Protein AF-A0A1W0ABY9-F1 (afdb_monomer_lite)

Structure (mmCIF, N/CA/C/O backbone):
data_AF-A0A1W0ABY9-F1
#
_entry.id   AF-A0A1W0ABY9-F1
#
loop_
_atom_site.group_PDB
_atom_site.id
_atom_site.type_symbol
_atom_site.label_atom_id
_atom_site.label_alt_id
_atom_site.label_comp_id
_atom_site.label_asym_id
_atom_site.label_entity_id
_atom_site.label_seq_id
_atom_site.pdbx_PDB_ins_code
_atom_site.Cartn_x
_atom_site.Cartn_y
_atom_site.Cartn_z
_atom_site.occupancy
_atom_site.B_iso_or_equiv
_atom_site.auth_seq_id
_atom_site.auth_comp_id
_atom_site.auth_asym_id
_atom_site.auth_atom_id
_atom_site.pdbx_PDB_model_num
ATOM 1 N N . MET A 1 1 ? -31.385 2.030 32.532 1.00 95.75 1 MET A N 1
ATOM 2 C CA . MET A 1 1 ? -30.116 1.601 33.155 1.00 95.75 1 MET A CA 1
ATOM 3 C C . MET A 1 1 ? -28.952 2.321 32.505 1.00 95.75 1 MET A C 1
ATOM 5 O O . MET A 1 1 ? -29.136 2.885 31.431 1.00 95.75 1 MET A O 1
ATOM 9 N N . MET A 1 2 ? -27.799 2.297 33.155 1.00 97.94 2 MET A N 1
ATOM 10 C CA . MET A 1 2 ? -26.509 2.746 32.638 1.00 97.94 2 MET A CA 1
ATOM 11 C C . MET A 1 2 ? -25.488 1.628 32.857 1.00 97.94 2 MET A C 1
ATOM 13 O O . MET A 1 2 ? -25.664 0.800 33.755 1.00 97.94 2 MET A O 1
ATOM 17 N N . VAL A 1 3 ? -24.449 1.600 32.028 1.00 98.31 3 VAL A N 1
ATOM 18 C CA . VAL A 1 3 ? -23.340 0.649 32.132 1.00 98.31 3 VAL A CA 1
ATOM 19 C C . VAL A 1 3 ? -22.046 1.452 32.145 1.00 98.31 3 VAL A C 1
ATOM 21 O O . VAL A 1 3 ? -21.865 2.313 31.287 1.00 98.31 3 VAL A O 1
ATOM 24 N N . LEU A 1 4 ? -21.180 1.188 33.121 1.00 98.25 4 LEU A N 1
ATOM 25 C CA . LEU A 1 4 ? -19.866 1.811 33.255 1.00 98.25 4 LEU A CA 1
ATOM 26 C C . LEU A 1 4 ? -18.787 0.730 33.218 1.00 98.25 4 LEU A C 1
ATOM 28 O O . LEU A 1 4 ? -18.819 -0.209 34.011 1.00 98.25 4 LEU A O 1
ATOM 32 N N . LEU A 1 5 ? -17.834 0.879 32.302 1.00 98.31 5 LEU A N 1
ATOM 33 C CA . LEU A 1 5 ? -16.620 0.074 32.257 1.00 98.31 5 LEU A CA 1
ATOM 34 C C . LEU A 1 5 ? -15.441 1.007 32.534 1.00 98.31 5 LEU A C 1
ATOM 36 O O . LEU A 1 5 ? -15.036 1.758 31.652 1.00 98.31 5 LEU A O 1
ATOM 40 N N . GLY A 1 6 ? -14.983 1.009 33.782 1.00 97.19 6 GLY A N 1
ATOM 41 C CA . GLY A 1 6 ? -13.831 1.787 34.230 1.00 97.19 6 GLY A CA 1
ATOM 42 C C . GLY A 1 6 ? -12.539 0.985 34.131 1.00 97.19 6 GLY A C 1
ATOM 43 O O . GLY A 1 6 ? -12.547 -0.185 33.736 1.00 97.19 6 GLY A O 1
ATOM 44 N N . GLU A 1 7 ? -11.436 1.581 34.560 1.00 97.06 7 GLU A N 1
ATOM 45 C CA . GLU A 1 7 ? -10.114 0.949 34.544 1.00 97.06 7 GLU A CA 1
ATOM 46 C C . GLU A 1 7 ? -9.285 1.285 35.791 1.00 97.06 7 GLU A C 1
ATOM 48 O O . GLU A 1 7 ? -9.681 2.076 36.646 1.00 97.06 7 GLU A O 1
ATOM 53 N N . VAL A 1 8 ? -8.142 0.619 35.936 1.00 95.50 8 VAL A N 1
ATOM 54 C CA . VAL A 1 8 ? -7.097 0.970 36.905 1.00 95.50 8 VAL A CA 1
ATOM 55 C C . VAL A 1 8 ? -6.476 2.323 36.537 1.00 95.50 8 VAL A C 1
ATOM 57 O O . VAL A 1 8 ? -6.356 2.621 35.358 1.00 95.50 8 VAL A O 1
ATOM 60 N N . GLY A 1 9 ? -6.050 3.114 37.522 1.00 93.62 9 GLY A N 1
ATOM 61 C CA . GLY A 1 9 ? -5.444 4.435 37.317 1.00 93.62 9 GLY A CA 1
ATOM 62 C C . GLY A 1 9 ? -6.449 5.587 37.352 1.00 93.62 9 GLY A C 1
ATOM 63 O O . GLY A 1 9 ? -7.581 5.452 36.896 1.00 93.62 9 GLY A O 1
ATOM 64 N N . GLY A 1 10 ? -6.073 6.722 37.947 1.00 94.31 10 GLY A N 1
ATOM 65 C CA . GLY A 1 10 ? -6.974 7.869 38.140 1.00 94.31 10 GLY A CA 1
ATOM 66 C C . GLY A 1 10 ? -8.113 7.624 39.146 1.00 94.31 10 GLY A C 1
ATOM 67 O O . GLY A 1 10 ? -8.187 6.575 39.790 1.00 94.31 10 GLY A O 1
ATOM 68 N N . THR A 1 11 ? -9.009 8.604 39.307 1.00 95.44 11 THR A N 1
ATOM 69 C CA . THR A 1 11 ? -10.038 8.611 40.372 1.00 95.44 11 THR A CA 1
ATOM 70 C C . THR A 1 11 ? -11.451 8.975 39.900 1.00 95.44 11 THR A C 1
ATOM 72 O O . THR A 1 11 ? -12.352 9.152 40.724 1.00 95.44 11 THR A O 1
ATOM 75 N N . ASP A 1 12 ? -11.684 9.026 38.590 1.00 96.44 12 ASP A N 1
ATOM 76 C CA . ASP A 1 12 ? -12.953 9.471 38.000 1.00 96.44 12 ASP A CA 1
ATOM 77 C C . ASP A 1 12 ? -14.162 8.646 38.479 1.00 96.44 12 ASP A C 1
ATOM 79 O O . ASP A 1 12 ? -15.249 9.180 38.716 1.00 96.44 12 ASP A O 1
ATOM 83 N N . GLU A 1 13 ? -13.993 7.342 38.715 1.00 97.56 13 GLU A N 1
ATOM 84 C CA . GLU A 1 13 ? -15.074 6.467 39.176 1.00 97.56 13 GLU A CA 1
ATOM 85 C C . GLU A 1 13 ? -15.562 6.800 40.596 1.00 97.56 13 GLU A C 1
ATOM 87 O O . GLU A 1 13 ? -16.711 6.505 40.946 1.00 97.56 13 GLU A O 1
ATOM 92 N N . PHE A 1 14 ? -14.753 7.482 41.412 1.00 97.31 14 PHE A N 1
ATOM 93 C CA . PHE A 1 14 ? -15.212 7.980 42.711 1.00 97.31 14 PHE A CA 1
ATOM 94 C C . PHE A 1 14 ? -16.172 9.162 42.577 1.00 97.31 14 PHE A C 1
ATOM 96 O O . PHE A 1 14 ? -17.068 9.310 43.412 1.00 97.31 14 PHE A O 1
ATOM 103 N N . GLU A 1 15 ? -16.057 9.973 41.524 1.00 97.25 15 GLU A N 1
ATOM 104 C CA . GLU A 1 15 ? -17.046 11.018 41.243 1.00 97.25 15 GLU A CA 1
ATOM 105 C C . GLU A 1 15 ? -18.394 10.399 40.857 1.00 97.25 15 GLU A C 1
ATOM 107 O O . GLU A 1 15 ? -19.446 10.885 41.277 1.00 97.25 15 GLU A O 1
ATOM 112 N N . VAL A 1 16 ? -18.384 9.248 40.176 1.00 97.31 16 VAL A N 1
ATOM 113 C CA . VAL A 1 16 ? -19.605 8.465 39.922 1.00 97.31 16 VAL A CA 1
ATOM 114 C C . VAL A 1 16 ? -20.194 7.943 41.231 1.00 97.31 16 VAL A C 1
ATOM 116 O O . VAL A 1 16 ? -21.394 8.091 41.462 1.00 97.31 16 VAL A O 1
ATOM 119 N N . CYS A 1 17 ? -19.364 7.412 42.134 1.00 97.50 17 CYS A N 1
ATOM 120 C CA . CYS A 1 17 ? -19.813 7.008 43.470 1.00 97.50 17 CYS A CA 1
ATOM 121 C C . CYS A 1 17 ? -20.494 8.168 44.214 1.00 97.50 17 CYS A C 1
ATOM 123 O O . CYS A 1 17 ? -21.551 7.988 44.823 1.00 97.50 17 CYS A O 1
ATOM 125 N N . ARG A 1 18 ? -19.909 9.371 44.146 1.00 97.38 18 ARG A N 1
ATOM 126 C CA . ARG A 1 18 ? -20.467 10.589 44.746 1.00 97.38 18 ARG A CA 1
ATOM 127 C C . ARG A 1 18 ? -21.793 10.983 44.097 1.00 97.38 18 ARG A C 1
ATOM 129 O O . ARG A 1 18 ? -22.740 11.304 44.809 1.00 97.38 18 ARG A O 1
ATOM 136 N N . ALA A 1 19 ? -21.893 10.906 42.773 1.00 97.31 19 ALA A N 1
ATOM 137 C CA . ALA A 1 19 ? -23.115 11.212 42.037 1.00 97.31 19 ALA A CA 1
ATOM 138 C C . ALA A 1 19 ? -24.266 10.241 42.356 1.00 97.31 19 ALA A C 1
ATOM 140 O O . ALA A 1 19 ? -25.416 10.678 42.429 1.00 97.31 19 ALA A O 1
ATOM 141 N N . ILE A 1 20 ? -23.981 8.954 42.593 1.00 97.38 20 ILE A N 1
ATOM 142 C CA . ILE A 1 20 ? -24.994 7.988 43.053 1.00 97.38 20 ILE A CA 1
ATOM 143 C C . ILE A 1 20 ? -25.459 8.351 44.466 1.00 97.38 20 ILE A C 1
ATOM 145 O O . ILE A 1 20 ? -26.656 8.510 44.700 1.00 97.38 20 ILE A O 1
ATOM 149 N N . LYS A 1 21 ? -24.521 8.556 45.401 1.00 96.31 21 LYS A N 1
ATOM 150 C CA . LYS A 1 21 ? -24.840 8.875 46.805 1.00 96.31 21 LYS A CA 1
ATOM 151 C C . LYS A 1 21 ? -25.612 10.187 46.961 1.00 96.31 21 LYS A C 1
ATOM 153 O O . LYS A 1 21 ? -26.516 10.265 47.785 1.00 96.31 21 LYS A O 1
ATOM 158 N N . ASN A 1 22 ? -25.292 11.192 46.148 1.00 96.50 22 ASN A N 1
ATOM 159 C CA . ASN A 1 22 ? -25.967 12.491 46.157 1.00 96.50 22 ASN A CA 1
ATOM 160 C C . ASN A 1 22 ? -27.301 12.489 45.383 1.00 96.50 22 ASN A C 1
ATOM 162 O O . ASN A 1 22 ? -27.914 13.543 45.230 1.00 96.50 22 ASN A O 1
ATOM 166 N N . GLY A 1 23 ? -27.747 11.340 44.861 1.00 95.06 23 GLY A N 1
ATOM 167 C CA . GLY A 1 23 ? -29.017 11.213 44.143 1.00 95.06 23 GLY A CA 1
ATOM 168 C C . GLY A 1 23 ? -29.038 11.865 42.758 1.00 95.06 23 GLY A C 1
ATOM 169 O O . GLY A 1 23 ? -30.105 11.999 42.165 1.00 95.06 23 GLY A O 1
ATOM 170 N N . VAL A 1 24 ? -27.879 12.258 42.219 1.00 97.31 24 VAL A N 1
ATOM 171 C CA . VAL A 1 24 ? -27.756 12.781 40.847 1.00 97.31 24 VAL A CA 1
ATOM 172 C C . VAL A 1 24 ? -27.942 11.641 39.843 1.00 97.31 24 VAL A C 1
ATOM 174 O O . VAL A 1 24 ? -28.648 11.782 38.845 1.00 97.31 24 VAL A O 1
ATOM 177 N N . ILE A 1 25 ? -27.347 10.480 40.131 1.00 97.19 25 ILE A N 1
ATOM 178 C CA . ILE A 1 25 ? -27.566 9.246 39.379 1.00 97.19 25 ILE A CA 1
ATOM 179 C C . ILE A 1 25 ? -28.654 8.425 40.072 1.00 97.19 25 ILE A C 1
ATOM 181 O O . ILE A 1 25 ? -28.432 7.836 41.124 1.00 97.19 25 ILE A O 1
ATOM 185 N N . THR A 1 26 ? -29.827 8.359 39.444 1.00 95.75 26 THR A N 1
ATOM 186 C CA . THR A 1 26 ? -30.998 7.619 39.957 1.00 95.75 26 THR A CA 1
ATOM 187 C C . THR A 1 26 ? -31.341 6.369 39.147 1.00 95.75 26 THR A C 1
ATOM 189 O O . THR A 1 26 ? -32.072 5.496 39.611 1.00 95.75 26 THR A O 1
ATOM 192 N N . LYS A 1 27 ? -30.828 6.255 37.917 1.00 96.62 27 LYS A N 1
ATOM 193 C CA . LYS A 1 27 ? -31.012 5.062 37.077 1.00 96.62 27 LYS A CA 1
ATOM 194 C C . LYS A 1 27 ? -30.091 3.937 37.573 1.00 96.62 27 LYS A C 1
ATOM 196 O O . LYS A 1 27 ? -28.948 4.235 37.907 1.00 96.62 27 LYS A O 1
ATOM 201 N N . PRO A 1 28 ? -30.512 2.654 37.519 1.00 97.06 28 PRO A N 1
ATOM 202 C CA . PRO A 1 28 ? -29.641 1.534 37.876 1.00 97.06 28 PRO A CA 1
ATOM 203 C C . PRO A 1 28 ? -28.342 1.561 37.069 1.00 97.06 28 PRO A C 1
ATOM 205 O O . PRO A 1 28 ? -28.402 1.628 35.834 1.00 97.06 28 PRO A O 1
ATOM 208 N N . LEU A 1 29 ? -27.208 1.508 37.767 1.00 98.25 29 LEU A N 1
ATOM 209 C CA . LEU A 1 29 ? -25.868 1.498 37.190 1.00 98.25 29 LEU A CA 1
ATOM 210 C C . LEU A 1 29 ? -25.234 0.123 37.398 1.00 98.25 29 LEU A C 1
ATOM 212 O O . LEU A 1 29 ? -25.071 -0.306 38.536 1.00 98.25 29 LEU A O 1
ATOM 216 N N . VAL A 1 30 ? -24.858 -0.541 36.307 1.00 98.56 30 VAL A N 1
ATOM 217 C CA . VAL A 1 30 ? -23.989 -1.727 36.341 1.00 98.56 30 VAL A CA 1
ATOM 218 C C . VAL A 1 30 ? -22.569 -1.258 36.062 1.00 98.56 30 VAL A C 1
ATOM 220 O O . VAL A 1 30 ? -22.354 -0.578 35.059 1.00 98.56 30 VAL A O 1
ATOM 223 N N . ALA A 1 31 ? -21.618 -1.565 36.940 1.00 98.44 31 ALA A N 1
ATOM 224 C CA . ALA A 1 31 ? -20.265 -1.026 36.847 1.00 98.44 31 ALA A CA 1
ATOM 225 C C . ALA A 1 31 ? -19.197 -2.098 37.069 1.00 98.44 31 ALA A C 1
ATOM 227 O O . ALA A 1 31 ? -19.384 -3.001 37.879 1.00 98.44 31 ALA A O 1
ATOM 228 N N . TRP A 1 32 ? -18.079 -1.985 36.359 1.00 98.50 32 TRP A N 1
ATOM 229 C CA . TRP A 1 32 ? -16.887 -2.798 36.585 1.00 98.50 32 TRP A CA 1
ATOM 230 C C . TRP A 1 32 ? -15.636 -2.017 36.182 1.00 98.50 32 TRP A C 1
ATOM 232 O O . TRP A 1 32 ? -15.599 -1.441 35.099 1.00 98.50 32 TRP A O 1
ATOM 242 N N . CYS A 1 33 ? -14.610 -2.018 37.026 1.00 97.81 33 CYS A N 1
ATOM 243 C CA . CYS A 1 33 ? -13.287 -1.481 36.731 1.00 97.81 33 CYS A CA 1
ATOM 244 C C . CYS A 1 33 ? -12.331 -2.631 36.383 1.00 97.81 33 CYS A C 1
ATOM 246 O O . CYS A 1 33 ? -12.137 -3.548 37.188 1.00 97.81 33 CYS A O 1
ATOM 248 N N . ILE A 1 34 ? -11.742 -2.593 35.184 1.00 96.94 34 ILE A N 1
ATOM 249 C CA . ILE A 1 34 ? -10.744 -3.573 34.721 1.00 96.94 34 ILE A CA 1
ATOM 250 C C . ILE A 1 34 ? -9.346 -3.250 35.265 1.00 96.94 34 ILE A C 1
ATOM 252 O O . ILE A 1 34 ? -9.093 -2.139 35.714 1.00 96.94 34 ILE A O 1
ATOM 256 N N . GLY A 1 35 ? -8.419 -4.211 35.216 1.00 94.62 35 GLY A N 1
ATOM 257 C CA . GLY A 1 35 ? -7.063 -4.045 35.765 1.00 94.62 35 GLY A CA 1
ATOM 258 C C . GLY A 1 35 ? -6.887 -4.598 37.183 1.00 94.62 35 GLY A C 1
ATOM 259 O O . GLY A 1 35 ? -5.939 -4.244 37.876 1.00 94.62 35 GLY A O 1
ATOM 260 N N . THR A 1 36 ? -7.766 -5.505 37.624 1.00 94.50 36 THR A N 1
ATOM 261 C CA . THR A 1 36 ? -7.656 -6.191 38.928 1.00 94.50 36 THR A CA 1
ATOM 262 C C . THR A 1 36 ? -6.392 -7.045 39.058 1.00 94.50 36 THR A C 1
ATOM 264 O O . THR A 1 36 ? -5.941 -7.307 40.169 1.00 94.50 36 THR A O 1
ATOM 267 N N . CYS A 1 37 ? -5.778 -7.447 37.940 1.00 93.25 37 CYS A N 1
ATOM 268 C CA . CYS A 1 37 ? -4.507 -8.169 37.928 1.00 93.25 37 CYS A CA 1
ATOM 269 C C . CYS A 1 37 ? -3.309 -7.313 38.355 1.00 93.25 37 CYS A C 1
ATOM 271 O O . CYS A 1 37 ? -2.290 -7.890 38.721 1.00 93.25 37 CYS A O 1
ATOM 273 N N . ALA A 1 38 ? -3.421 -5.975 38.356 1.00 89.62 38 ALA A N 1
ATOM 274 C CA . ALA A 1 38 ? -2.339 -5.073 38.758 1.00 89.62 38 ALA A CA 1
ATOM 275 C C . ALA A 1 38 ? -1.761 -5.445 40.135 1.00 89.62 38 ALA A C 1
ATOM 277 O O . ALA A 1 38 ? -0.552 -5.430 40.322 1.00 89.62 38 ALA A O 1
ATOM 278 N N . LYS A 1 39 ? -2.617 -5.901 41.059 1.00 85.69 39 LYS A N 1
ATOM 279 C CA . LYS A 1 39 ? -2.230 -6.339 42.410 1.00 85.69 39 LYS A CA 1
ATOM 280 C C . LYS A 1 39 ? -1.375 -7.609 42.464 1.00 85.69 39 LYS A C 1
ATOM 282 O O . LYS A 1 39 ? -0.796 -7.912 43.498 1.00 85.69 39 LYS A O 1
ATOM 287 N N . ILE A 1 40 ? -1.413 -8.423 41.408 1.00 89.81 40 ILE A N 1
ATOM 288 C CA . ILE A 1 40 ? -0.693 -9.702 41.346 1.00 89.81 40 ILE A CA 1
ATOM 289 C C . ILE A 1 40 ? 0.785 -9.433 41.044 1.00 89.81 40 ILE A C 1
ATOM 291 O O . ILE A 1 40 ? 1.649 -10.229 41.409 1.00 89.81 40 ILE A O 1
ATOM 295 N N . PHE A 1 41 ? 1.082 -8.309 40.388 1.00 86.19 41 PHE A N 1
ATOM 296 C CA . PHE A 1 41 ? 2.446 -7.921 40.082 1.00 86.19 41 PHE A CA 1
ATOM 297 C C . PHE A 1 41 ? 3.128 -7.320 41.317 1.00 86.19 41 PHE A C 1
ATOM 299 O O . PHE A 1 41 ? 2.523 -6.525 42.032 1.00 86.19 41 PHE A O 1
ATOM 306 N N . PRO A 1 42 ? 4.404 -7.661 41.569 1.00 83.56 42 PRO A N 1
ATOM 307 C CA . PRO A 1 42 ? 5.154 -7.112 42.696 1.00 83.56 42 PRO A CA 1
ATOM 308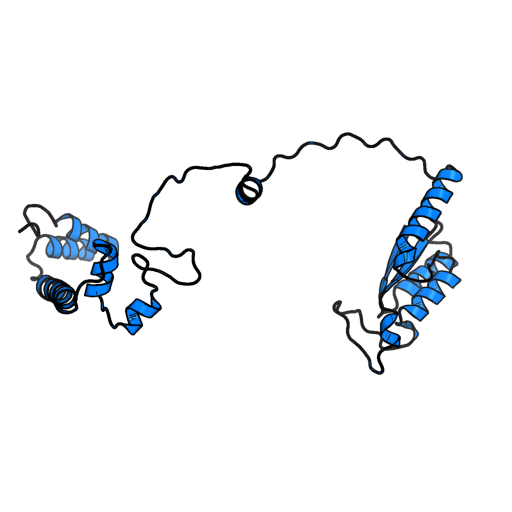 C C . PRO A 1 42 ? 5.670 -5.684 42.441 1.00 83.56 42 PRO A C 1
ATOM 310 O O . PRO A 1 42 ? 6.375 -5.132 43.281 1.00 83.56 42 PRO A O 1
ATOM 313 N N . PHE A 1 43 ? 5.368 -5.102 41.279 1.00 84.19 43 PHE A N 1
ATOM 314 C CA . PHE A 1 43 ? 5.793 -3.773 40.849 1.00 84.19 43 PHE A CA 1
ATOM 315 C C . PHE A 1 43 ? 4.668 -3.078 40.078 1.00 84.19 43 PHE A C 1
ATOM 317 O O . PHE A 1 43 ? 3.747 -3.727 39.580 1.00 84.19 43 PHE A O 1
ATOM 324 N N . GLU A 1 44 ? 4.770 -1.756 39.960 1.00 84.31 44 GLU A N 1
ATOM 325 C CA . GLU A 1 44 ? 3.844 -0.942 39.175 1.00 84.31 44 GLU A CA 1
ATOM 326 C C . GLU A 1 44 ? 3.962 -1.274 37.683 1.00 84.31 44 GLU A C 1
ATOM 328 O O . GLU A 1 44 ? 5.053 -1.292 37.108 1.00 84.31 44 GLU A O 1
ATOM 333 N N . VAL A 1 45 ? 2.820 -1.541 37.049 1.00 88.62 45 VAL A N 1
ATOM 334 C CA . VAL A 1 45 ? 2.730 -1.852 35.622 1.00 88.62 45 VAL A CA 1
ATOM 335 C C . VAL A 1 45 ? 1.906 -0.771 34.940 1.00 88.62 45 VAL A C 1
ATOM 337 O O . VAL A 1 45 ? 0.722 -0.611 35.230 1.00 88.62 45 VAL A O 1
ATOM 340 N N . GLN A 1 46 ? 2.525 -0.072 33.991 1.00 91.00 46 GLN A N 1
ATOM 341 C CA . GLN A 1 46 ? 1.807 0.763 33.034 1.00 91.00 46 GLN A CA 1
ATOM 342 C C . GLN A 1 46 ? 1.137 -0.141 31.993 1.00 91.00 46 GLN A C 1
ATOM 344 O O . GLN A 1 46 ? 1.818 -0.833 31.232 1.00 91.00 46 GLN A O 1
ATOM 349 N N . PHE A 1 47 ? -0.194 -0.124 31.938 1.00 91.94 47 PHE A N 1
ATOM 350 C CA . PHE A 1 47 ? -0.952 -0.805 30.889 1.00 91.94 47 PHE A CA 1
ATOM 351 C C . PHE A 1 47 ? -1.083 0.074 29.632 1.00 91.94 47 PHE A C 1
ATOM 353 O O . PHE A 1 47 ? -0.629 1.216 29.597 1.00 91.94 47 PHE A O 1
ATOM 360 N N . GLY A 1 48 ? -1.668 -0.483 28.563 1.00 93.88 48 GLY A N 1
ATOM 361 C CA . GLY A 1 48 ? -1.635 0.115 27.222 1.00 93.88 48 GLY A CA 1
ATOM 362 C C . GLY A 1 48 ? -2.265 1.508 27.101 1.00 93.88 48 GLY A C 1
ATOM 363 O O . GLY A 1 48 ? -1.771 2.323 26.325 1.00 93.88 48 GLY A O 1
ATOM 364 N N . HIS A 1 49 ? -3.327 1.808 27.856 1.00 94.56 49 HIS A N 1
ATOM 365 C CA . HIS A 1 49 ? -3.856 3.171 27.932 1.00 94.56 49 HIS A CA 1
ATOM 366 C C . HIS A 1 49 ? -2.941 4.041 28.796 1.00 94.56 49 HIS A C 1
ATOM 368 O O . HIS A 1 49 ? -2.521 3.613 29.866 1.00 94.56 49 HIS A O 1
ATOM 374 N N . ALA A 1 50 ? -2.671 5.278 28.369 1.00 90.06 50 ALA A N 1
ATOM 375 C CA . ALA A 1 50 ? -1.735 6.171 29.061 1.00 90.06 50 ALA A CA 1
ATOM 376 C C . ALA A 1 50 ? -2.085 6.393 30.547 1.00 90.06 50 ALA A C 1
ATOM 378 O O . ALA A 1 50 ? -1.186 6.462 31.376 1.00 90.06 50 ALA A O 1
ATOM 379 N N . GLY A 1 51 ? -3.378 6.456 30.886 1.00 88.31 51 GLY A N 1
ATOM 380 C CA . GLY A 1 51 ? -3.858 6.610 32.264 1.00 88.31 51 GLY A CA 1
ATOM 381 C C . GLY A 1 51 ? -3.952 5.312 33.069 1.00 88.31 51 GLY A C 1
ATOM 382 O O . GLY A 1 51 ? -4.209 5.377 34.266 1.00 88.31 51 GLY A O 1
ATOM 383 N N . ALA A 1 52 ? -3.723 4.146 32.455 1.00 93.12 52 ALA A N 1
ATOM 384 C CA . ALA A 1 52 ? -3.906 2.848 33.095 1.00 93.12 52 ALA A CA 1
ATOM 385 C C . ALA A 1 52 ? -2.681 2.423 33.919 1.00 93.12 52 ALA A C 1
ATOM 387 O O . ALA A 1 52 ? -2.031 1.414 33.643 1.00 93.12 52 ALA A O 1
ATOM 388 N N . CYS A 1 53 ? -2.366 3.220 34.935 1.00 88.88 53 CYS A N 1
ATOM 389 C CA . CYS A 1 53 ? -1.336 2.959 35.931 1.00 88.88 53 CYS A CA 1
ATOM 390 C C . CYS A 1 53 ? -1.855 3.404 37.296 1.00 88.88 53 CYS A C 1
ATOM 392 O O . CYS A 1 53 ? -2.321 4.532 37.435 1.00 88.88 53 CYS A O 1
ATOM 394 N N . ALA A 1 54 ? -1.802 2.517 38.290 1.00 87.19 54 ALA A N 1
ATOM 395 C CA . ALA A 1 54 ? -2.150 2.872 39.660 1.00 87.19 54 ALA A CA 1
ATOM 396 C C . ALA A 1 54 ? -0.889 3.258 40.428 1.00 87.19 54 ALA A C 1
ATOM 398 O O . ALA A 1 54 ? -0.033 2.412 40.672 1.00 87.19 54 ALA A O 1
ATOM 399 N N . THR A 1 55 ? -0.828 4.518 40.845 1.00 84.06 55 THR A N 1
ATOM 400 C CA . THR A 1 55 ? 0.234 5.065 41.704 1.00 84.06 55 THR A CA 1
ATOM 401 C C . THR A 1 55 ? -0.134 5.028 43.192 1.00 84.06 55 THR A C 1
ATOM 403 O O . THR A 1 55 ? 0.691 5.299 44.062 1.00 84.06 55 THR A O 1
ATOM 406 N N . GLY A 1 56 ? -1.381 4.663 43.510 1.00 85.38 56 GLY A N 1
ATOM 407 C CA . GLY A 1 56 ? -1.875 4.507 44.877 1.00 85.38 56 GLY A CA 1
ATOM 408 C C . GLY A 1 56 ? -3.083 3.575 44.977 1.00 85.38 56 GLY A C 1
ATOM 409 O O . GLY A 1 56 ? -3.713 3.236 43.975 1.00 85.38 56 GLY A O 1
ATOM 410 N N . GLU A 1 57 ? -3.441 3.172 46.202 1.00 87.19 57 GLU A N 1
ATOM 411 C CA . GLU A 1 57 ? -4.530 2.209 46.447 1.00 87.19 57 GLU A CA 1
ATOM 412 C C . GLU A 1 57 ? -5.878 2.663 45.876 1.00 87.19 57 GLU A C 1
ATOM 414 O O . GLU A 1 57 ? -6.605 1.848 45.307 1.00 87.19 57 GLU A O 1
ATOM 419 N N . SER A 1 58 ? -6.198 3.959 45.965 1.00 89.12 58 SER A N 1
ATOM 420 C CA . SER A 1 58 ? -7.436 4.521 45.411 1.00 89.12 58 SER A CA 1
ATOM 421 C C . SER A 1 58 ? -7.525 4.345 43.898 1.00 89.12 58 SER A C 1
ATOM 423 O O . SER A 1 58 ? -8.613 4.211 43.359 1.00 89.12 58 SER A O 1
ATOM 425 N N . GLU A 1 59 ? -6.395 4.291 43.204 1.00 92.00 59 GLU A N 1
ATOM 426 C CA . GLU A 1 59 ? -6.355 4.141 41.752 1.00 92.00 59 GLU A CA 1
ATOM 427 C C . GLU A 1 59 ? -6.477 2.674 41.320 1.00 92.00 59 GLU A C 1
ATOM 429 O O . GLU A 1 59 ? -6.662 2.384 40.139 1.00 92.00 59 GLU A O 1
ATOM 434 N N . THR A 1 60 ? -6.419 1.724 42.258 1.00 94.44 60 THR A N 1
ATOM 435 C CA . THR A 1 60 ? -6.570 0.304 41.937 1.00 94.44 60 THR A CA 1
ATOM 436 C C . THR A 1 60 ? -7.995 -0.021 41.492 1.00 94.44 60 THR A C 1
ATOM 438 O O . THR A 1 60 ? -8.985 0.459 42.049 1.00 94.44 60 THR A O 1
ATOM 441 N N . ALA A 1 61 ? -8.114 -0.918 40.513 1.00 95.62 61 ALA A N 1
ATOM 442 C CA . ALA A 1 61 ? -9.411 -1.392 40.040 1.00 95.62 61 ALA A CA 1
ATOM 443 C C . ALA A 1 61 ? -10.256 -2.024 41.163 1.00 95.62 61 ALA A C 1
ATOM 445 O O . ALA A 1 61 ? -11.478 -1.907 41.161 1.00 95.62 61 ALA A O 1
ATOM 446 N N . GLU A 1 62 ? -9.621 -2.676 42.142 1.00 94.31 62 GLU A N 1
ATOM 447 C CA . GLU A 1 62 ? -10.321 -3.292 43.276 1.00 94.31 62 GLU A CA 1
ATOM 448 C C . GLU A 1 62 ? -10.926 -2.256 44.215 1.00 94.31 62 GLU A C 1
ATOM 450 O O . GLU A 1 62 ? -12.098 -2.383 44.572 1.00 94.31 62 GLU A O 1
ATOM 455 N N . ALA A 1 63 ? -10.169 -1.209 44.561 1.00 95.56 63 ALA A N 1
ATOM 456 C CA . ALA A 1 63 ? -10.674 -0.120 45.390 1.00 95.56 63 ALA A CA 1
ATOM 457 C C . ALA A 1 63 ? -11.864 0.575 44.721 1.00 95.56 63 ALA A C 1
ATOM 459 O O . ALA A 1 63 ? -12.887 0.817 45.364 1.00 95.56 63 ALA A O 1
ATOM 460 N N . LYS A 1 64 ? -11.773 0.823 43.411 1.00 97.44 64 LYS A N 1
ATOM 461 C CA . LYS A 1 64 ? -12.866 1.411 42.631 1.00 97.44 64 LYS A CA 1
ATOM 462 C C . LYS A 1 64 ? -14.092 0.500 42.566 1.00 9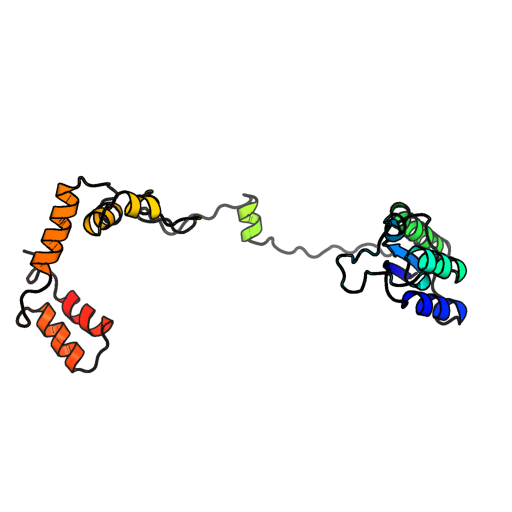7.44 64 LYS A C 1
ATOM 464 O O . LYS A 1 64 ? -15.200 0.962 42.828 1.00 97.44 64 LYS A O 1
ATOM 469 N N . ASN A 1 65 ? -13.914 -0.795 42.291 1.00 97.81 65 ASN A N 1
ATOM 470 C CA . ASN A 1 65 ? -15.010 -1.772 42.276 1.00 97.81 65 ASN A CA 1
ATOM 471 C C . ASN A 1 65 ? -15.719 -1.855 43.634 1.00 97.81 65 ASN A C 1
ATOM 473 O O . ASN A 1 65 ? -16.949 -1.822 43.695 1.00 97.81 65 ASN A O 1
ATOM 477 N N . ALA A 1 66 ? -14.955 -1.906 44.728 1.00 97.31 66 ALA A N 1
ATOM 478 C CA . ALA A 1 66 ? -15.503 -1.908 46.078 1.00 97.31 66 ALA A CA 1
ATOM 479 C C . ALA A 1 66 ? -16.266 -0.608 46.386 1.00 97.31 66 ALA A C 1
ATOM 481 O O . ALA A 1 66 ? -17.372 -0.650 46.931 1.00 97.31 66 ALA A O 1
ATOM 482 N N . ALA A 1 67 ? -15.717 0.547 45.996 1.00 97.62 67 ALA A N 1
ATOM 483 C CA . ALA A 1 67 ? -16.354 1.844 46.195 1.00 97.62 67 ALA A CA 1
ATOM 484 C C . ALA A 1 67 ? -17.664 1.982 45.406 1.00 97.62 67 ALA A C 1
ATOM 486 O O . ALA A 1 67 ? -18.667 2.436 45.961 1.00 97.62 67 ALA A O 1
ATOM 487 N N . LEU A 1 68 ? -17.680 1.539 44.147 1.00 97.81 68 LEU A N 1
ATOM 488 C CA . LEU A 1 68 ? -18.865 1.526 43.289 1.00 97.81 68 LEU A CA 1
ATOM 489 C C . LEU A 1 68 ? -19.956 0.615 43.860 1.00 97.81 68 LEU A C 1
ATOM 491 O O . LEU A 1 68 ? -21.111 1.035 43.958 1.00 97.81 68 LEU A O 1
ATOM 495 N N . ALA A 1 69 ? -19.591 -0.592 44.302 1.00 97.31 69 ALA A N 1
ATOM 496 C CA . ALA A 1 69 ? -20.522 -1.520 44.940 1.00 97.31 69 ALA A CA 1
ATOM 497 C C . ALA A 1 69 ? -21.140 -0.902 46.203 1.00 97.31 69 ALA A C 1
ATOM 499 O O . ALA A 1 69 ? -22.357 -0.913 46.385 1.00 97.31 69 ALA A O 1
ATOM 500 N N . HIS A 1 70 ? -20.310 -0.283 47.047 1.00 97.38 70 HIS A N 1
ATOM 501 C CA . HIS A 1 70 ? -20.763 0.380 48.267 1.00 97.38 70 HIS A CA 1
ATOM 502 C C . HIS A 1 70 ? -21.620 1.629 47.994 1.00 97.38 70 HIS A C 1
ATOM 504 O O . HIS A 1 70 ? -22.496 1.966 48.787 1.00 97.38 70 HIS A O 1
ATOM 510 N N . ALA A 1 71 ? -21.402 2.321 46.873 1.00 97.19 71 ALA A N 1
ATOM 511 C CA . ALA A 1 71 ? -22.234 3.445 46.451 1.00 97.19 71 ALA A CA 1
ATOM 512 C C . ALA A 1 71 ? -23.617 3.019 45.926 1.00 97.19 71 ALA A C 1
ATOM 514 O O . ALA A 1 71 ? -24.474 3.881 45.760 1.00 97.19 71 ALA A O 1
ATOM 515 N N . GLY A 1 72 ? -23.855 1.722 45.698 1.00 96.62 72 GLY A N 1
ATOM 516 C CA . GLY A 1 72 ? -25.124 1.188 45.195 1.00 96.62 72 GLY A CA 1
ATOM 517 C C . GLY A 1 72 ? -25.117 0.842 43.705 1.00 96.62 72 GLY A C 1
ATOM 518 O O . GLY A 1 72 ? -26.177 0.552 43.145 1.00 96.62 72 GLY A O 1
ATOM 519 N N . ALA A 1 73 ? -23.951 0.855 43.049 1.00 97.62 73 ALA A N 1
ATOM 520 C CA . ALA A 1 73 ? -23.813 0.270 41.722 1.00 97.62 73 ALA A CA 1
ATOM 521 C C . ALA A 1 73 ? -23.850 -1.265 41.801 1.00 97.62 73 ALA A C 1
ATOM 523 O O . ALA A 1 73 ? -23.461 -1.880 42.793 1.00 97.62 73 ALA A O 1
ATOM 524 N N . ILE A 1 74 ? -24.299 -1.896 40.723 1.00 98.25 74 ILE A N 1
ATOM 525 C CA . ILE A 1 74 ? -24.310 -3.349 40.571 1.00 98.25 74 ILE A CA 1
ATOM 526 C C . ILE A 1 74 ? -22.948 -3.748 40.005 1.00 98.25 74 ILE A C 1
ATOM 528 O O . ILE A 1 74 ? -22.696 -3.567 38.813 1.00 98.25 74 ILE A O 1
ATOM 532 N N . VAL A 1 75 ? -22.073 -4.258 40.869 1.00 98.25 75 VAL A N 1
ATOM 533 C CA . VAL A 1 75 ? -20.706 -4.660 40.511 1.00 98.25 75 VAL A CA 1
ATOM 534 C C . VAL A 1 75 ? -20.601 -6.187 40.571 1.00 98.25 75 VAL A C 1
ATOM 536 O O . VAL A 1 75 ? -20.876 -6.763 41.626 1.00 98.25 75 VAL A O 1
ATOM 539 N N . PRO A 1 76 ? -20.269 -6.873 39.461 1.00 97.75 76 PRO A N 1
ATOM 540 C CA . PRO A 1 76 ? -20.094 -8.325 39.454 1.00 97.75 76 PRO A CA 1
ATOM 541 C C . PRO A 1 76 ? -18.804 -8.739 40.181 1.00 97.75 76 PRO A C 1
ATOM 543 O O . PRO A 1 76 ? -17.957 -7.904 40.481 1.00 97.75 76 PRO A O 1
ATOM 546 N N . ALA A 1 77 ? -18.613 -10.040 40.430 1.00 96.25 77 ALA A N 1
ATOM 547 C CA . ALA A 1 77 ? -17.387 -10.530 41.075 1.00 96.25 77 ALA A CA 1
ATOM 548 C C . ALA A 1 77 ? -16.154 -10.482 40.150 1.00 96.25 77 ALA A C 1
ATOM 550 O O . ALA A 1 77 ? -15.021 -10.407 40.621 1.00 96.25 77 ALA A O 1
ATOM 551 N N . ASN A 1 78 ? -16.371 -10.571 38.837 1.00 96.50 78 ASN A N 1
ATOM 552 C CA . ASN A 1 78 ? -15.344 -10.504 37.802 1.00 96.50 78 ASN A CA 1
ATOM 553 C C . ASN A 1 78 ? -15.948 -10.043 36.464 1.00 96.50 78 ASN A C 1
ATOM 555 O O . ASN A 1 78 ? -17.169 -9.919 36.327 1.00 96.50 78 ASN A O 1
ATOM 559 N N . PHE A 1 79 ? -15.089 -9.806 35.468 1.00 97.75 79 PHE A N 1
ATOM 560 C CA . PHE A 1 79 ? -15.514 -9.315 34.155 1.00 97.75 79 PHE A CA 1
ATOM 561 C C . PHE A 1 79 ? -16.389 -10.315 33.381 1.00 97.75 79 PHE A C 1
ATOM 563 O O . PHE A 1 79 ? -17.328 -9.898 32.707 1.00 97.75 79 PHE A O 1
ATOM 570 N N . ASP A 1 80 ? -16.163 -11.624 33.524 1.00 97.50 80 ASP A N 1
ATOM 571 C CA . ASP A 1 80 ? -16.956 -12.653 32.829 1.00 97.50 80 ASP A CA 1
ATOM 572 C C . ASP A 1 80 ? -18.440 -12.600 33.229 1.00 97.50 80 ASP A C 1
ATOM 574 O O . ASP A 1 80 ? -19.337 -12.854 32.424 1.00 97.50 80 ASP A O 1
ATOM 578 N N . GLN A 1 81 ? -18.719 -12.199 34.473 1.00 97.81 81 GLN A N 1
ATOM 579 C CA . GLN A 1 81 ? -20.074 -12.020 34.996 1.00 97.81 81 GLN A CA 1
ATOM 580 C C . GLN A 1 81 ? -20.707 -10.668 34.627 1.00 97.81 81 GLN A C 1
ATOM 582 O O . GLN A 1 81 ? -21.893 -10.454 34.891 1.00 97.81 81 GLN A O 1
ATOM 587 N N . PHE A 1 82 ? -19.969 -9.751 33.995 1.00 98.00 82 PHE A N 1
ATOM 588 C CA . PHE A 1 82 ? -20.465 -8.411 33.669 1.00 98.00 82 PHE A CA 1
ATOM 589 C C . PHE A 1 82 ? -21.647 -8.453 32.696 1.00 98.00 82 PHE A C 1
ATOM 591 O O . PHE A 1 82 ? -22.670 -7.807 32.930 1.00 98.00 82 PHE A O 1
ATOM 598 N N . GLY A 1 83 ? -21.571 -9.297 31.660 1.00 98.06 83 GLY A N 1
ATOM 599 C CA . GLY A 1 83 ? -22.683 -9.509 30.728 1.00 98.06 83 GLY A CA 1
ATOM 600 C C . GLY A 1 83 ? -23.943 -10.052 31.413 1.00 98.06 83 GLY A C 1
ATOM 601 O O . GLY A 1 83 ? -25.055 -9.627 31.087 1.00 98.06 83 GLY A O 1
ATOM 602 N N . GLN A 1 84 ? -23.780 -10.935 32.406 1.00 98.19 84 GLN A N 1
ATOM 603 C CA . GLN A 1 84 ? -24.895 -11.471 33.189 1.00 98.19 84 GLN A CA 1
ATOM 604 C C . GLN A 1 84 ? -25.524 -10.389 34.079 1.00 98.19 84 GLN A C 1
ATOM 606 O O . GLN A 1 84 ? -26.742 -10.231 34.067 1.00 98.19 84 GLN A O 1
ATOM 611 N N . ALA A 1 85 ? -24.718 -9.571 34.763 1.00 98.06 85 ALA A N 1
ATOM 612 C CA . ALA A 1 85 ? -25.211 -8.462 35.583 1.00 98.06 85 ALA A CA 1
ATOM 613 C C . ALA A 1 85 ? -25.996 -7.418 34.761 1.00 98.06 85 ALA A C 1
ATOM 615 O O . ALA A 1 85 ? -27.039 -6.921 35.204 1.00 98.06 85 ALA A O 1
ATOM 616 N N . ILE A 1 86 ? -25.539 -7.115 33.538 1.00 98.50 86 ILE A N 1
ATOM 617 C CA . ILE A 1 86 ? -26.260 -6.255 32.586 1.00 98.50 86 ILE A CA 1
ATOM 618 C C . ILE A 1 86 ? -27.602 -6.891 32.207 1.00 98.50 86 ILE A C 1
ATOM 620 O O . ILE A 1 86 ? -28.640 -6.231 32.307 1.00 98.50 86 ILE A O 1
ATOM 624 N N . ARG A 1 87 ? -27.599 -8.171 31.813 1.00 98.19 87 ARG A N 1
ATOM 625 C CA . ARG A 1 87 ? -28.811 -8.916 31.444 1.00 98.19 87 ARG A CA 1
ATOM 626 C C . ARG A 1 87 ? -29.827 -8.959 32.584 1.00 98.19 87 ARG A C 1
ATOM 628 O O . ARG A 1 87 ? -31.000 -8.676 32.356 1.00 98.19 87 ARG A O 1
ATOM 635 N N . ASP A 1 88 ? -29.393 -9.256 33.802 1.00 98.19 88 ASP A N 1
ATOM 636 C CA . ASP A 1 88 ? -30.275 -9.340 34.968 1.00 98.19 88 ASP A CA 1
ATOM 637 C C . ASP A 1 88 ? -30.893 -7.983 35.304 1.00 98.19 88 ASP A C 1
ATOM 639 O O . ASP A 1 88 ? -32.082 -7.888 35.608 1.00 98.19 88 ASP A O 1
ATOM 643 N N . THR A 1 89 ? -30.108 -6.910 35.198 1.00 97.81 89 THR A N 1
ATOM 644 C CA . THR A 1 89 ? -30.595 -5.540 35.410 1.00 97.81 89 THR A CA 1
ATOM 645 C C . THR A 1 89 ? -31.609 -5.134 34.342 1.00 97.81 89 THR A C 1
ATOM 647 O O . THR A 1 89 ? -32.647 -4.556 34.667 1.00 97.81 89 THR A O 1
ATOM 650 N N . TYR A 1 90 ? -31.342 -5.466 33.077 1.00 98.06 90 TYR A N 1
ATOM 651 C CA . TYR A 1 90 ? -32.279 -5.255 31.976 1.00 98.06 90 TYR A CA 1
ATOM 652 C C . TYR A 1 90 ? -33.592 -6.017 32.202 1.00 98.06 90 TYR A C 1
ATOM 654 O O . TYR A 1 90 ? -34.663 -5.413 32.165 1.00 98.06 90 TYR A O 1
ATOM 662 N N . ASN A 1 91 ? -33.515 -7.311 32.521 1.00 98.06 91 ASN A N 1
ATOM 663 C CA . ASN A 1 91 ? -34.684 -8.155 32.771 1.00 98.06 91 ASN A CA 1
ATOM 664 C C . ASN A 1 91 ? -35.528 -7.636 33.941 1.00 98.06 91 ASN A C 1
ATOM 666 O O . ASN A 1 91 ? -36.752 -7.620 33.844 1.00 98.06 91 ASN A O 1
ATOM 670 N N . LYS A 1 92 ? -34.897 -7.148 35.019 1.00 97.19 92 LYS A N 1
ATOM 671 C CA . LYS A 1 92 ? -35.600 -6.501 36.141 1.00 97.19 92 LYS A CA 1
ATOM 672 C C . LYS A 1 92 ? -36.369 -5.253 35.702 1.00 97.19 92 LYS A C 1
ATOM 674 O O . LYS A 1 92 ? -37.492 -5.052 36.152 1.00 97.19 92 LYS A O 1
ATOM 679 N N . LEU A 1 93 ? -35.791 -4.431 34.824 1.00 97.25 93 LEU A N 1
ATOM 680 C CA . LEU A 1 93 ? -36.449 -3.229 34.298 1.00 97.25 93 LEU A CA 1
ATOM 681 C C . LEU A 1 93 ? -37.591 -3.546 33.328 1.00 97.25 93 LEU A C 1
ATOM 683 O O . LEU A 1 93 ? -38.576 -2.813 33.289 1.00 97.25 93 LEU A O 1
ATOM 687 N N . VAL A 1 94 ? -37.472 -4.626 32.556 1.00 97.31 94 VAL A N 1
ATOM 688 C CA . VAL A 1 94 ? -38.568 -5.115 31.710 1.00 97.31 94 VAL A CA 1
ATOM 689 C C . VAL A 1 94 ? -39.698 -5.669 32.574 1.00 97.31 94 VAL A C 1
ATOM 691 O O . VAL A 1 94 ? -40.851 -5.290 32.391 1.00 97.31 94 VAL A O 1
ATOM 694 N N . ALA A 1 95 ? -39.368 -6.502 33.565 1.00 96.88 95 ALA A N 1
ATOM 695 C CA . ALA A 1 95 ? -40.342 -7.081 34.486 1.00 96.88 95 ALA A CA 1
ATOM 696 C C . ALA A 1 95 ? -41.082 -6.017 35.315 1.00 96.88 95 ALA A C 1
ATOM 698 O O . ALA A 1 95 ? -42.260 -6.191 35.613 1.00 96.88 95 ALA A O 1
ATOM 699 N N . SER A 1 96 ? -40.425 -4.903 35.660 1.00 96.56 96 SER A N 1
ATOM 700 C CA . SER A 1 96 ? -41.063 -3.780 36.359 1.00 96.56 96 SER A CA 1
ATOM 701 C C . SER A 1 96 ? -41.880 -2.854 35.450 1.00 96.56 96 SER A C 1
ATOM 703 O O . SER A 1 96 ? -42.490 -1.908 35.944 1.00 96.56 96 SER A O 1
ATOM 705 N N . GLY A 1 97 ? -41.873 -3.074 34.131 1.00 94.88 97 GLY A N 1
ATOM 706 C CA . GLY A 1 97 ? -42.524 -2.204 33.147 1.00 94.88 97 GLY A CA 1
ATOM 707 C C . GLY A 1 97 ? -41.794 -0.881 32.885 1.00 94.88 97 GLY A C 1
ATOM 708 O O . GLY A 1 97 ? -42.244 -0.088 32.061 1.00 94.88 97 GLY A O 1
ATOM 709 N N . ALA A 1 98 ? -40.650 -0.637 33.536 1.00 94.81 98 ALA A N 1
ATOM 710 C CA . ALA A 1 98 ? -39.830 0.553 33.312 1.00 94.81 98 ALA A CA 1
ATOM 711 C C . ALA A 1 98 ? -39.169 0.572 31.919 1.00 94.81 98 ALA A C 1
ATOM 713 O O . ALA A 1 98 ? -38.787 1.636 31.430 1.00 94.81 98 ALA A O 1
ATOM 714 N N . LEU A 1 99 ? -39.018 -0.593 31.279 1.00 95.19 99 LEU A N 1
ATOM 715 C CA . LEU A 1 99 ? -38.526 -0.735 29.911 1.00 95.19 99 LEU A CA 1
ATOM 716 C C . LEU A 1 99 ? -39.467 -1.641 29.109 1.00 95.19 99 LEU A C 1
ATOM 718 O O . LEU A 1 99 ? -39.686 -2.788 29.478 1.00 95.19 99 LEU A O 1
ATOM 722 N N . VAL A 1 100 ? -39.976 -1.146 27.978 1.00 96.31 100 VAL A N 1
ATOM 723 C CA . VAL A 1 100 ? -40.816 -1.924 27.053 1.00 96.31 100 VAL A CA 1
ATOM 724 C C . VAL A 1 100 ? -40.019 -2.203 25.773 1.00 96.31 100 VAL A C 1
ATOM 726 O O . VAL A 1 100 ? -39.737 -1.255 25.029 1.00 96.31 100 VAL A O 1
ATOM 729 N N . PRO A 1 101 ? -39.612 -3.462 25.512 1.00 96.00 101 PRO A N 1
ATOM 730 C CA . PRO A 1 101 ? -38.894 -3.823 24.294 1.00 96.00 101 PRO A CA 1
ATOM 731 C C . PRO A 1 101 ? -39.718 -3.493 23.047 1.00 96.00 101 PRO A C 1
ATOM 733 O O . PRO A 1 101 ? -40.922 -3.742 23.000 1.00 96.00 101 PRO A O 1
ATOM 736 N N . ARG A 1 102 ? -39.065 -2.924 22.032 1.00 95.19 102 ARG A N 1
ATOM 737 C CA . ARG A 1 102 ? -39.693 -2.614 20.743 1.00 95.19 102 ARG A CA 1
ATOM 738 C C . ARG A 1 102 ? -39.368 -3.708 19.724 1.00 95.19 102 ARG A C 1
ATOM 740 O O . ARG A 1 102 ? -38.280 -4.275 19.809 1.00 95.19 102 ARG A O 1
ATOM 747 N N . PRO A 1 103 ? -40.267 -3.986 18.764 1.00 94.94 103 PRO A N 1
ATOM 748 C CA . PRO A 1 103 ? -39.958 -4.888 17.662 1.00 94.94 103 PRO A CA 1
ATOM 749 C C . PRO A 1 103 ? -38.807 -4.324 16.824 1.00 94.94 103 PRO A C 1
ATOM 751 O O . PRO A 1 103 ? -38.718 -3.113 16.605 1.00 94.94 103 PRO A O 1
ATOM 754 N N . GLU A 1 104 ? -37.928 -5.209 16.371 1.00 94.56 104 GLU A N 1
ATOM 755 C CA . GLU A 1 104 ? -36.758 -4.841 15.581 1.00 94.56 104 GLU A CA 1
ATOM 756 C C . GLU A 1 104 ? -37.185 -4.502 14.138 1.00 94.56 104 GLU A C 1
ATOM 758 O O . GLU A 1 104 ? -37.867 -5.310 13.499 1.00 94.56 104 GLU A O 1
ATOM 763 N N . PRO A 1 105 ? -36.865 -3.301 13.616 1.00 94.75 105 PRO A N 1
ATOM 764 C CA . PRO A 1 105 ? -37.209 -2.935 12.247 1.00 94.75 105 PRO A CA 1
ATOM 765 C C . PRO A 1 105 ? -36.302 -3.656 11.234 1.00 94.75 105 PRO A C 1
ATOM 767 O O . PRO A 1 105 ? -35.170 -4.014 11.565 1.00 94.75 105 PRO A O 1
ATOM 770 N N . PRO A 1 106 ? -36.745 -3.831 9.975 1.00 94.88 106 PRO A N 1
ATOM 771 C CA . PRO A 1 106 ? -35.885 -4.377 8.933 1.00 94.88 106 PRO A CA 1
ATOM 772 C C . PRO A 1 106 ? -34.698 -3.441 8.663 1.00 94.88 106 PRO A C 1
ATOM 774 O O . PRO A 1 106 ? -34.860 -2.227 8.530 1.00 94.88 106 PRO A O 1
ATOM 777 N N . ILE A 1 107 ? -33.501 -4.017 8.559 1.00 95.44 107 ILE A N 1
ATOM 778 C CA . ILE A 1 107 ? -32.261 -3.276 8.310 1.00 95.44 107 ILE A CA 1
ATOM 779 C C . ILE A 1 107 ? -32.144 -2.976 6.801 1.00 95.44 107 ILE A C 1
ATOM 781 O O . ILE A 1 107 ? -32.313 -3.895 5.995 1.00 95.44 107 ILE A O 1
ATOM 785 N N . PRO A 1 108 ? -31.838 -1.729 6.383 1.00 95.25 108 PRO A N 1
ATOM 786 C CA . PRO A 1 108 ? -31.590 -1.411 4.978 1.00 95.25 108 PRO A CA 1
ATOM 787 C C . PRO A 1 108 ? -30.406 -2.204 4.410 1.00 95.25 108 PRO A C 1
ATOM 789 O O . PRO A 1 108 ? -29.339 -2.268 5.019 1.00 95.25 108 PRO A O 1
ATOM 792 N N . ALA A 1 109 ? -30.573 -2.780 3.219 1.00 93.88 109 ALA A N 1
ATOM 793 C CA . ALA A 1 109 ? -29.501 -3.507 2.549 1.00 93.88 109 ALA A CA 1
ATOM 794 C C . ALA A 1 109 ? -28.478 -2.534 1.938 1.00 93.88 109 ALA A C 1
ATOM 796 O O . ALA A 1 109 ? -28.836 -1.671 1.136 1.00 93.88 109 ALA A O 1
ATOM 797 N N . VAL A 1 110 ? -27.199 -2.706 2.282 1.00 95.25 110 VAL A N 1
ATOM 798 C CA . VAL A 1 110 ? -26.075 -1.961 1.696 1.00 95.25 110 VAL A CA 1
ATOM 799 C C . VAL A 1 110 ? -25.314 -2.886 0.741 1.00 95.25 110 VAL A C 1
ATOM 801 O O . VAL A 1 110 ? -25.017 -4.023 1.121 1.00 95.25 110 VAL A O 1
ATOM 804 N N . PRO A 1 111 ? -25.000 -2.451 -0.494 1.00 95.44 111 PRO A N 1
ATOM 805 C CA . PRO A 1 111 ? -24.199 -3.249 -1.413 1.00 95.44 111 PRO A CA 1
ATOM 806 C C . PRO A 1 111 ? -22.826 -3.582 -0.829 1.00 95.44 111 PRO A C 1
ATOM 808 O O . PRO A 1 111 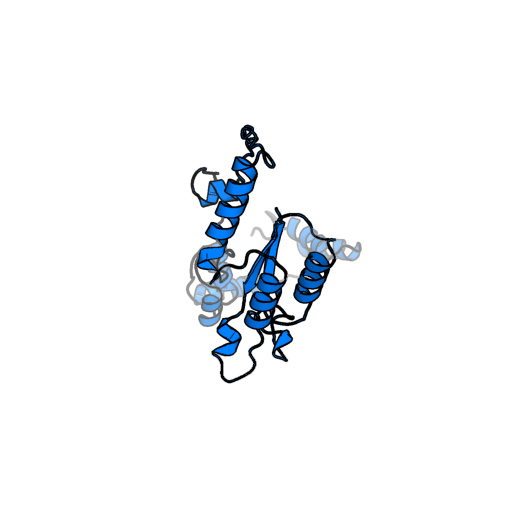? -22.201 -2.761 -0.162 1.00 95.44 111 PRO A O 1
ATOM 811 N N . MET A 1 112 ? -22.335 -4.782 -1.124 1.00 95.25 112 MET A N 1
ATOM 812 C CA . MET A 1 112 ? -20.991 -5.188 -0.730 1.00 95.25 112 MET A CA 1
ATOM 813 C C . MET A 1 112 ? -19.933 -4.433 -1.540 1.00 95.25 112 MET A C 1
ATOM 815 O O . MET A 1 112 ? -20.052 -4.298 -2.760 1.00 95.25 112 MET A O 1
ATOM 819 N N . ASP A 1 113 ? -18.853 -4.021 -0.879 1.00 97.56 113 ASP A N 1
ATOM 820 C CA . ASP A 1 113 ? -17.704 -3.427 -1.549 1.00 97.56 113 ASP A CA 1
ATOM 821 C C . ASP A 1 113 ? -17.083 -4.378 -2.573 1.00 97.56 113 ASP A C 1
ATOM 823 O O . ASP A 1 113 ? -16.797 -5.546 -2.295 1.00 97.56 113 ASP A O 1
ATOM 827 N N . TYR A 1 114 ? -16.777 -3.843 -3.755 1.00 96.44 114 TYR A N 1
ATOM 828 C CA . TYR A 1 114 ? -16.135 -4.595 -4.833 1.00 96.44 114 TYR A CA 1
ATOM 829 C C . TYR A 1 114 ? -14.841 -5.287 -4.376 1.00 96.44 114 TYR A C 1
ATOM 831 O O . TYR A 1 114 ? -14.600 -6.445 -4.720 1.00 96.44 114 TYR A O 1
ATOM 839 N N . ALA A 1 115 ? -14.005 -4.594 -3.594 1.00 96.25 115 ALA A N 1
ATOM 840 C CA . ALA A 1 115 ? -12.746 -5.144 -3.097 1.00 96.25 115 ALA A CA 1
ATOM 841 C C . ALA A 1 115 ? -12.977 -6.367 -2.198 1.00 96.25 115 ALA A C 1
ATOM 843 O O . ALA A 1 115 ? -12.259 -7.361 -2.316 1.00 96.25 115 ALA A O 1
ATOM 844 N N . TRP A 1 116 ? -14.013 -6.320 -1.357 1.00 97.00 116 TRP A N 1
ATOM 845 C CA . TRP A 1 116 ? -14.387 -7.419 -0.475 1.00 97.00 116 TRP A CA 1
ATOM 846 C C . TRP A 1 116 ? -14.944 -8.602 -1.265 1.00 97.00 116 TRP A C 1
ATOM 848 O O . TRP A 1 116 ? -14.444 -9.718 -1.138 1.00 97.00 116 TRP A O 1
ATOM 858 N N . ALA A 1 117 ? -15.888 -8.341 -2.172 1.00 97.25 117 ALA A N 1
ATOM 859 C CA . ALA A 1 117 ? -16.467 -9.359 -3.044 1.00 97.25 117 ALA A CA 1
ATOM 860 C C . ALA A 1 117 ? -15.396 -10.063 -3.896 1.00 97.25 117 ALA A C 1
ATOM 862 O O . ALA A 1 117 ? -15.426 -11.283 -4.063 1.00 97.25 117 ALA A O 1
ATOM 863 N N . LYS A 1 118 ? -14.414 -9.309 -4.406 1.00 95.62 118 LYS A N 1
ATOM 864 C CA . LYS A 1 118 ? -13.281 -9.861 -5.156 1.00 95.62 118 LYS A CA 1
ATOM 865 C C . LYS A 1 118 ? -12.361 -10.695 -4.259 1.00 95.62 118 LYS A C 1
ATOM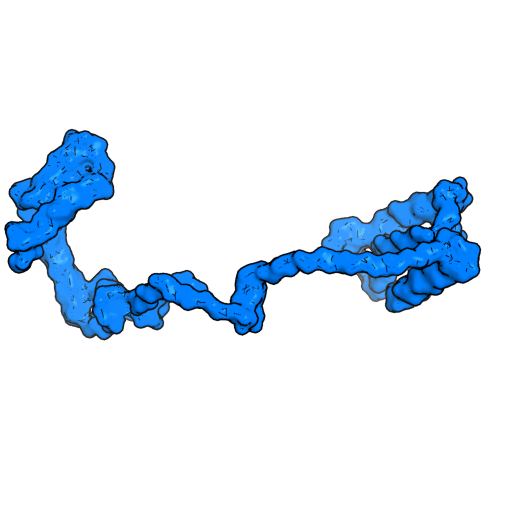 867 O O . LYS A 1 118 ? -11.952 -11.775 -4.671 1.00 95.62 118 LYS A O 1
ATOM 872 N N . LYS A 1 119 ? -12.045 -10.219 -3.048 1.00 95.25 119 LYS A N 1
ATOM 873 C CA . LYS A 1 119 ? -11.184 -10.930 -2.083 1.00 95.25 119 LYS A CA 1
ATOM 874 C C . LYS A 1 119 ? -11.805 -12.249 -1.620 1.00 95.25 119 LYS A C 1
ATOM 876 O O . LYS A 1 119 ? -11.091 -13.231 -1.468 1.00 95.25 119 LYS A O 1
ATOM 881 N N . LEU A 1 120 ? -13.125 -12.275 -1.449 1.00 97.00 120 LEU A N 1
ATOM 882 C CA . LEU A 1 120 ? -13.890 -13.480 -1.124 1.00 97.00 120 LEU A CA 1
ATOM 883 C C . LEU A 1 120 ? -14.128 -14.404 -2.331 1.00 97.00 120 LEU A C 1
ATOM 885 O O . LEU A 1 120 ? -14.703 -15.474 -2.167 1.00 97.00 120 LEU A O 1
ATOM 889 N N . GLY A 1 121 ? -13.734 -14.003 -3.544 1.00 95.56 121 GLY A N 1
ATOM 890 C CA . GLY A 1 121 ? -13.958 -14.795 -4.756 1.00 95.56 121 GLY A CA 1
ATOM 891 C C . GLY A 1 121 ? -15.422 -14.869 -5.209 1.00 95.56 121 GLY A C 1
ATOM 892 O O . GLY A 1 121 ? -15.759 -15.706 -6.041 1.00 95.56 121 GLY A O 1
ATOM 893 N N . MET A 1 122 ? -16.293 -13.990 -4.703 1.00 96.38 122 MET A N 1
ATOM 894 C CA . MET A 1 122 ? -17.718 -13.940 -5.069 1.00 96.38 122 MET A CA 1
ATOM 895 C C . MET A 1 122 ? -17.939 -13.416 -6.490 1.00 96.38 122 MET A C 1
ATOM 897 O O . MET A 1 122 ? -18.956 -13.700 -7.118 1.00 96.38 122 MET A O 1
ATOM 901 N N . ILE A 1 123 ? -16.989 -12.629 -6.994 1.00 97.00 123 ILE A N 1
ATOM 902 C CA . ILE A 1 123 ? -17.027 -12.042 -8.330 1.00 97.00 123 ILE A CA 1
ATOM 903 C C . ILE A 1 123 ? -15.686 -12.221 -9.034 1.00 97.00 123 ILE A C 1
ATOM 905 O O . ILE A 1 123 ? -14.628 -12.288 -8.407 1.00 97.00 123 ILE A O 1
ATOM 909 N N . ARG A 1 124 ? -15.723 -12.208 -10.368 1.00 95.06 124 ARG A N 1
ATOM 910 C CA . ARG A 1 124 ? -14.536 -12.147 -11.226 1.00 95.06 124 ARG A CA 1
ATOM 911 C C . ARG A 1 124 ? -14.625 -10.933 -12.140 1.00 95.06 124 ARG A C 1
ATOM 913 O O . ARG A 1 124 ? -15.662 -10.696 -12.754 1.00 95.06 124 ARG A O 1
ATOM 920 N N . LYS A 1 125 ? -13.528 -10.184 -12.250 1.00 95.38 125 LYS A N 1
ATOM 921 C CA . LYS A 1 125 ? -13.384 -9.077 -13.204 1.00 95.38 125 LYS A CA 1
ATOM 922 C C . LYS A 1 125 ? -12.193 -9.374 -14.121 1.00 95.38 125 LYS A C 1
ATOM 924 O O . LYS A 1 125 ? -11.095 -9.547 -13.587 1.00 95.38 125 LYS A O 1
ATOM 929 N N . PRO A 1 126 ? -12.385 -9.460 -15.451 1.00 96.25 126 PRO A N 1
ATOM 930 C CA . PRO A 1 126 ? -11.287 -9.703 -16.381 1.00 96.25 126 PRO A CA 1
ATOM 931 C C . PRO A 1 126 ? -10.283 -8.542 -16.360 1.00 96.25 126 PRO A C 1
ATOM 933 O O . PRO A 1 126 ? -10.647 -7.394 -16.095 1.00 96.25 126 PRO A O 1
ATOM 936 N N . ALA A 1 127 ? -9.011 -8.853 -16.612 1.00 96.12 127 ALA A N 1
ATOM 937 C CA . ALA A 1 127 ? -7.965 -7.847 -16.751 1.00 96.12 127 ALA A CA 1
ATOM 938 C C . ALA A 1 127 ? -8.057 -7.171 -18.127 1.00 96.12 127 ALA A C 1
ATOM 940 O O . ALA A 1 127 ? -8.270 -7.842 -19.132 1.00 96.12 127 ALA A O 1
ATOM 941 N N . ASN A 1 128 ? -7.861 -5.851 -18.164 1.00 97.56 128 ASN A N 1
ATOM 942 C CA . ASN A 1 128 ? -7.884 -5.074 -19.411 1.00 97.56 128 ASN A CA 1
ATOM 943 C C . ASN A 1 128 ? -6.519 -5.024 -20.110 1.00 97.56 128 ASN A C 1
ATOM 945 O O . ASN A 1 128 ? -6.445 -4.721 -21.295 1.00 97.56 128 ASN A O 1
ATOM 949 N N . PHE A 1 129 ? -5.443 -5.294 -19.370 1.00 97.25 129 PHE A N 1
ATOM 950 C CA . PHE A 1 129 ? -4.069 -5.201 -19.846 1.00 97.25 129 PHE A CA 1
ATOM 951 C C . PHE A 1 129 ? -3.288 -6.443 -19.435 1.00 97.25 129 PHE A C 1
ATOM 953 O O . PHE A 1 129 ? -3.561 -7.045 -18.394 1.00 97.25 129 PHE A O 1
ATOM 960 N N . ILE A 1 130 ? -2.298 -6.793 -20.252 1.00 96.50 130 ILE A N 1
ATOM 961 C CA . ILE A 1 130 ? -1.345 -7.866 -19.987 1.00 96.50 130 ILE A CA 1
ATOM 962 C C . ILE A 1 130 ? 0.056 -7.268 -20.127 1.00 96.50 130 ILE A C 1
ATOM 964 O O . ILE A 1 130 ? 0.383 -6.702 -21.166 1.00 96.50 130 ILE A O 1
ATOM 968 N N . SER A 1 131 ? 0.878 -7.414 -19.089 1.00 95.94 131 SER A N 1
ATOM 969 C CA . SER A 1 131 ? 2.318 -7.133 -19.125 1.00 95.94 131 SER A CA 1
ATOM 970 C C . SER A 1 131 ? 3.078 -8.428 -18.848 1.00 95.94 131 SER A C 1
ATOM 972 O O . SER A 1 131 ? 2.617 -9.258 -18.068 1.00 95.94 131 SER A O 1
ATOM 974 N N . SER A 1 132 ? 4.218 -8.623 -19.513 1.00 96.25 132 SER A N 1
ATOM 975 C CA . SER A 1 132 ? 5.052 -9.828 -19.348 1.00 96.25 132 SER A CA 1
ATOM 976 C C . SER A 1 132 ? 6.548 -9.541 -19.209 1.00 96.25 132 SER A C 1
ATOM 978 O O . SER A 1 132 ? 7.346 -10.474 -19.232 1.00 96.25 132 SER A O 1
ATOM 980 N N . ILE A 1 133 ? 6.932 -8.265 -19.113 1.00 97.75 133 ILE A N 1
ATOM 981 C CA . ILE A 1 133 ? 8.339 -7.836 -19.107 1.00 97.75 133 ILE A CA 1
ATOM 982 C C . ILE A 1 133 ? 8.819 -7.414 -17.718 1.00 97.75 133 ILE A C 1
ATOM 984 O O . ILE A 1 133 ? 9.999 -7.563 -17.421 1.00 97.75 133 ILE A O 1
ATOM 988 N N . THR A 1 134 ? 7.916 -6.946 -16.857 1.00 97.44 134 THR A N 1
ATOM 989 C CA . THR A 1 134 ? 8.213 -6.517 -15.488 1.00 97.44 134 THR A CA 1
ATOM 990 C C . THR A 1 134 ? 7.064 -6.874 -14.551 1.00 97.44 134 THR A C 1
ATOM 992 O O . THR A 1 134 ? 5.906 -6.901 -14.978 1.00 97.44 134 THR A O 1
ATOM 995 N N . ASP A 1 135 ? 7.381 -7.125 -13.281 1.00 97.56 135 ASP A N 1
ATOM 996 C CA . ASP A 1 135 ? 6.402 -7.205 -12.191 1.00 97.56 135 ASP A CA 1
ATOM 997 C C . ASP A 1 135 ? 6.952 -6.469 -10.966 1.00 97.56 135 ASP A C 1
ATOM 999 O O . ASP A 1 135 ? 8.035 -6.801 -10.481 1.00 97.56 135 ASP A O 1
ATOM 1003 N N . ASP A 1 136 ? 6.220 -5.452 -10.518 1.00 97.00 136 ASP A N 1
ATOM 1004 C CA . ASP A 1 136 ? 6.542 -4.544 -9.412 1.00 97.00 136 ASP A CA 1
ATOM 1005 C C . ASP A 1 136 ? 5.602 -4.716 -8.207 1.00 97.00 136 ASP A C 1
ATOM 1007 O O . ASP A 1 136 ? 5.688 -3.972 -7.236 1.00 97.00 136 ASP A O 1
ATOM 1011 N N . ARG A 1 137 ? 4.683 -5.688 -8.259 1.00 95.00 137 ARG A N 1
ATOM 1012 C CA . ARG A 1 137 ? 3.664 -5.899 -7.216 1.00 95.00 137 ARG A CA 1
ATOM 1013 C C . ARG A 1 137 ? 4.165 -6.729 -6.035 1.00 95.00 137 ARG A C 1
ATOM 1015 O O . ARG A 1 137 ? 3.476 -6.796 -5.020 1.00 95.00 137 ARG A O 1
ATOM 1022 N N . GLY A 1 138 ? 5.271 -7.450 -6.219 1.00 94.50 138 GLY A N 1
ATOM 1023 C CA . GLY A 1 138 ? 5.896 -8.260 -5.176 1.00 94.50 138 GLY A CA 1
ATOM 1024 C C . GLY A 1 138 ? 6.743 -7.422 -4.218 1.00 94.50 138 GLY A C 1
ATOM 1025 O O . GLY A 1 138 ? 6.826 -6.206 -4.348 1.00 94.50 138 GLY A O 1
ATOM 1026 N N . GLU A 1 139 ? 7.415 -8.095 -3.285 1.00 96.12 139 GLU A N 1
ATOM 1027 C CA . GLU A 1 139 ? 8.389 -7.461 -2.377 1.00 96.12 139 GLU A CA 1
ATOM 1028 C C . GLU A 1 139 ? 9.596 -6.878 -3.131 1.00 96.12 139 GLU A C 1
ATOM 1030 O O . GLU A 1 139 ? 10.249 -5.949 -2.662 1.00 96.12 139 GLU A O 1
ATOM 1035 N N . GLU A 1 140 ? 9.894 -7.426 -4.311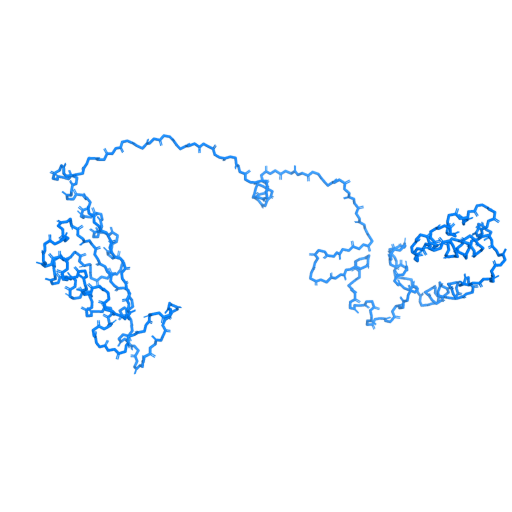 1.00 97.31 140 GLU A N 1
ATOM 1036 C CA . GLU A 1 140 ? 11.027 -7.034 -5.137 1.00 97.31 140 GLU A CA 1
ATOM 1037 C C . GLU A 1 140 ? 10.619 -6.894 -6.610 1.00 97.31 140 GLU A C 1
ATOM 1039 O O . GLU A 1 140 ? 9.835 -7.686 -7.141 1.00 97.31 140 GLU A O 1
ATOM 1044 N N . LEU A 1 141 ? 11.190 -5.888 -7.281 1.00 97.94 141 LEU A N 1
ATOM 1045 C CA . LEU A 1 141 ? 11.054 -5.685 -8.720 1.00 97.94 141 LEU A CA 1
ATOM 1046 C C . LEU A 1 141 ? 11.648 -6.868 -9.490 1.00 97.94 141 LEU A C 1
ATOM 1048 O O . LEU A 1 141 ? 12.789 -7.267 -9.256 1.00 97.94 141 LEU A O 1
ATOM 1052 N N . THR A 1 142 ? 10.914 -7.360 -10.486 1.00 98.19 142 THR A N 1
ATOM 1053 C CA . THR A 1 142 ? 11.411 -8.396 -11.397 1.00 98.19 142 THR A CA 1
ATOM 1054 C C . THR A 1 142 ? 11.450 -7.923 -12.847 1.00 98.19 142 THR A C 1
ATOM 1056 O O . THR A 1 142 ? 10.530 -7.260 -13.330 1.00 98.19 142 THR A O 1
ATOM 1059 N N . TYR A 1 143 ? 12.502 -8.313 -13.568 1.00 98.44 143 TYR A N 1
ATOM 1060 C CA . TYR A 1 143 ? 12.662 -8.149 -15.013 1.00 98.44 143 TYR A CA 1
ATOM 1061 C C . TYR A 1 143 ? 12.568 -9.511 -15.693 1.00 98.44 143 TYR A C 1
ATOM 1063 O O . TYR A 1 143 ? 13.433 -10.368 -15.523 1.00 98.44 143 TYR A O 1
ATOM 1071 N N . ALA A 1 144 ? 11.489 -9.730 -16.446 1.00 97.19 144 ALA A N 1
ATOM 1072 C CA . ALA A 1 144 ? 11.151 -11.009 -17.071 1.00 97.19 144 ALA A CA 1
ATOM 1073 C C . ALA A 1 144 ? 11.263 -12.209 -16.103 1.00 97.19 144 ALA A C 1
ATOM 1075 O O . ALA A 1 144 ? 11.742 -13.280 -16.474 1.00 97.19 144 ALA A O 1
ATOM 1076 N N . GLY A 1 145 ? 10.834 -12.013 -14.851 1.00 96.19 145 GLY A N 1
ATOM 1077 C CA . GLY A 1 145 ? 10.885 -13.021 -13.788 1.00 96.19 145 GLY A CA 1
ATOM 1078 C C . GLY A 1 145 ? 12.222 -13.128 -13.045 1.00 96.19 145 GLY A C 1
ATOM 1079 O O . GLY A 1 145 ? 12.296 -13.878 -12.079 1.00 96.19 145 GLY A O 1
ATOM 1080 N N . MET A 1 146 ? 13.262 -12.390 -13.445 1.00 97.62 146 MET A N 1
ATOM 1081 C CA . MET A 1 146 ? 14.510 -12.294 -12.686 1.00 97.62 146 MET A CA 1
ATOM 1082 C C . MET A 1 146 ? 14.415 -11.156 -11.657 1.00 97.62 146 MET A C 1
ATOM 1084 O O . MET A 1 146 ? 14.166 -10.021 -12.070 1.00 97.62 146 MET A O 1
ATOM 1088 N N . PRO A 1 147 ? 14.621 -11.416 -10.355 1.00 98.12 147 PRO A N 1
ATOM 1089 C CA . PRO A 1 147 ? 14.670 -10.367 -9.339 1.00 98.12 147 PRO A CA 1
ATOM 1090 C C . PRO A 1 147 ? 15.789 -9.360 -9.604 1.00 98.12 147 PRO A C 1
ATOM 1092 O O . PRO A 1 147 ? 16.853 -9.724 -10.115 1.00 98.12 147 PRO A O 1
ATOM 1095 N N . ILE A 1 148 ? 15.556 -8.092 -9.265 1.00 98.12 148 ILE A N 1
ATOM 1096 C CA . ILE A 1 148 ? 16.510 -7.015 -9.541 1.00 98.12 148 ILE A CA 1
ATOM 1097 C C . ILE A 1 148 ? 17.847 -7.220 -8.811 1.00 98.12 148 ILE A C 1
ATOM 1099 O O . ILE A 1 148 ? 18.893 -6.960 -9.398 1.00 98.12 148 ILE A O 1
ATOM 1103 N N . SER A 1 149 ? 17.849 -7.769 -7.593 1.00 98.12 149 SER A N 1
ATOM 1104 C CA . SER A 1 149 ? 19.057 -8.198 -6.871 1.00 98.12 149 SER A CA 1
ATOM 1105 C C . SER A 1 149 ? 19.912 -9.149 -7.706 1.00 98.12 149 SER A C 1
ATOM 1107 O O . SER A 1 149 ? 21.082 -8.866 -7.958 1.00 98.12 149 SER A O 1
ATOM 1109 N N . SER A 1 150 ? 19.312 -10.213 -8.247 1.00 97.88 150 SER A N 1
ATOM 1110 C CA . SER A 1 150 ? 20.004 -11.175 -9.109 1.00 97.88 150 SER A CA 1
ATOM 1111 C C . SER A 1 150 ? 20.564 -10.535 -10.382 1.00 97.88 150 SER A C 1
ATOM 1113 O O . SER A 1 150 ? 21.614 -10.961 -10.860 1.00 97.88 150 SER A O 1
ATOM 1115 N N . VAL A 1 151 ? 19.911 -9.510 -10.941 1.00 97.88 151 VAL A N 1
ATOM 1116 C CA . VAL A 1 151 ? 20.444 -8.763 -12.097 1.00 97.88 151 VAL A CA 1
ATOM 1117 C C . VAL A 1 151 ? 21.784 -8.104 -11.752 1.00 97.88 151 VAL A C 1
ATOM 1119 O O . VAL A 1 151 ? 22.714 -8.166 -12.560 1.00 97.88 151 VAL A O 1
ATOM 1122 N N . PHE A 1 152 ? 21.894 -7.508 -10.562 1.00 98.00 152 PHE A N 1
ATOM 1123 C CA . PHE A 1 152 ? 23.122 -6.867 -10.088 1.00 98.00 152 PHE A CA 1
ATOM 1124 C C . PHE A 1 152 ? 24.178 -7.877 -9.631 1.00 98.00 152 PHE A C 1
ATOM 1126 O O . PHE A 1 152 ? 25.332 -7.747 -10.022 1.00 98.00 152 PHE A O 1
ATOM 1133 N N . GLU A 1 153 ? 23.794 -8.912 -8.879 1.00 98.12 153 GLU A N 1
ATOM 1134 C CA . GLU A 1 153 ? 24.705 -9.978 -8.429 1.00 98.12 153 GLU A CA 1
ATOM 1135 C C . GLU A 1 153 ? 25.382 -10.706 -9.594 1.00 98.12 153 GLU A C 1
ATOM 1137 O O . GLU A 1 153 ? 26.530 -11.125 -9.491 1.00 98.12 153 GLU A O 1
ATOM 1142 N N . ASN A 1 154 ? 24.669 -10.862 -10.712 1.00 96.81 154 ASN A N 1
ATOM 1143 C CA . ASN A 1 154 ? 25.192 -11.499 -11.918 1.00 96.81 154 ASN A CA 1
ATOM 1144 C C . ASN A 1 154 ? 25.832 -10.498 -12.897 1.00 96.81 154 ASN A C 1
ATOM 1146 O O . ASN A 1 154 ? 26.117 -10.884 -14.031 1.00 96.81 154 ASN A O 1
ATOM 1150 N N . GLU A 1 155 ? 25.998 -9.233 -12.496 1.00 97.06 155 GLU A N 1
ATOM 1151 C CA . GLU A 1 155 ? 26.650 -8.171 -13.274 1.00 97.06 155 GLU A CA 1
ATOM 1152 C C . GLU A 1 155 ? 26.131 -8.068 -14.721 1.00 97.06 155 GLU A C 1
ATOM 1154 O O . GLU A 1 155 ? 26.890 -7.894 -15.674 1.00 97.06 155 GLU A O 1
ATOM 1159 N N . LEU A 1 156 ? 24.810 -8.190 -14.915 1.00 97.06 156 LEU A N 1
ATOM 1160 C CA . LEU A 1 156 ? 24.224 -8.305 -16.259 1.00 97.06 156 LEU A CA 1
ATOM 1161 C C . LEU A 1 156 ? 24.393 -7.047 -17.128 1.00 97.06 156 LEU A C 1
ATOM 1163 O O . LEU A 1 156 ? 24.275 -7.129 -18.356 1.00 97.06 156 LEU A O 1
ATOM 1167 N N . GLY A 1 157 ? 24.646 -5.897 -16.502 1.00 97.12 157 GLY A N 1
ATOM 1168 C CA . GLY A 1 157 ? 24.822 -4.618 -17.182 1.00 97.12 157 GLY A CA 1
ATOM 1169 C C . GLY A 1 157 ? 23.572 -4.145 -17.929 1.00 97.12 157 GLY A C 1
ATOM 1170 O O . GLY A 1 157 ? 22.489 -4.737 -17.857 1.00 97.12 157 GLY A O 1
ATOM 1171 N N . VAL A 1 158 ? 23.721 -3.057 -18.686 1.00 98.25 158 VAL A N 1
ATOM 1172 C CA . VAL A 1 158 ? 22.612 -2.477 -19.462 1.00 98.25 158 VAL A CA 1
ATOM 1173 C C . VAL A 1 158 ? 22.185 -3.432 -20.578 1.00 98.25 158 VAL A C 1
ATOM 1175 O O . VAL A 1 158 ? 20.990 -3.631 -20.794 1.00 98.25 158 VAL A O 1
ATOM 1178 N N . GLY A 1 159 ? 23.142 -4.090 -21.243 1.00 98.12 159 GLY A N 1
ATOM 1179 C CA . GLY A 1 159 ? 22.843 -5.050 -22.308 1.00 98.12 159 GLY A CA 1
ATOM 1180 C C . GLY A 1 159 ? 22.035 -6.259 -21.825 1.00 98.12 159 GLY A C 1
ATOM 1181 O O . GLY A 1 159 ? 21.131 -6.721 -22.523 1.00 98.12 159 GLY A O 1
ATOM 1182 N N . GLY A 1 160 ? 22.309 -6.761 -20.616 1.00 98.19 160 GLY A N 1
ATOM 1183 C CA . GLY A 1 160 ? 21.550 -7.861 -20.023 1.00 98.19 160 GLY A CA 1
ATOM 1184 C C . GLY A 1 160 ? 20.150 -7.452 -19.568 1.00 98.19 160 GLY A C 1
ATOM 1185 O O . GLY A 1 160 ? 19.201 -8.198 -19.813 1.00 98.19 160 GLY A O 1
ATOM 1186 N N . VAL A 1 161 ? 19.991 -6.249 -19.002 1.00 98.44 161 VAL A N 1
ATOM 1187 C CA . VAL A 1 161 ? 18.668 -5.686 -18.672 1.00 98.44 161 VAL A CA 1
ATOM 1188 C C . VAL A 1 161 ? 17.810 -5.526 -19.929 1.00 98.44 161 VAL A C 1
ATOM 1190 O O . VAL A 1 161 ? 16.657 -5.955 -19.938 1.00 98.44 161 VAL A O 1
ATOM 1193 N N . LEU A 1 162 ? 18.373 -4.997 -21.021 1.00 98.50 162 LEU A N 1
ATOM 1194 C CA . LEU A 1 162 ? 17.690 -4.933 -22.319 1.00 98.50 162 LEU A CA 1
ATOM 1195 C C . LEU A 1 162 ? 17.319 -6.330 -22.836 1.00 98.50 162 LEU A C 1
ATOM 1197 O O . LEU A 1 162 ? 16.215 -6.528 -23.341 1.00 98.50 162 LEU A O 1
ATOM 1201 N N . GLY A 1 163 ? 18.191 -7.322 -22.631 1.00 98.31 163 GLY A N 1
ATOM 1202 C CA . GLY A 1 163 ? 17.913 -8.732 -22.911 1.00 98.31 163 GLY A CA 1
ATOM 1203 C C . GLY A 1 163 ? 16.635 -9.252 -22.243 1.00 98.31 163 GLY A C 1
ATOM 1204 O O . GLY A 1 163 ? 15.777 -9.866 -22.891 1.00 98.31 163 GLY A O 1
ATOM 1205 N N . LEU A 1 164 ? 16.482 -8.962 -20.950 1.00 98.31 164 LEU A N 1
ATOM 1206 C CA . LEU A 1 164 ? 15.307 -9.347 -20.171 1.00 98.31 164 LEU A CA 1
ATOM 1207 C C . LEU A 1 164 ? 14.064 -8.564 -20.611 1.00 98.31 164 LEU A C 1
ATOM 1209 O O . LEU A 1 164 ? 13.035 -9.169 -20.895 1.00 98.31 164 LEU A O 1
ATOM 1213 N N . LEU A 1 165 ? 14.149 -7.239 -20.722 1.00 98.31 165 LEU A N 1
ATOM 1214 C CA . LEU A 1 165 ? 12.978 -6.398 -20.983 1.00 98.31 165 LEU A CA 1
ATOM 1215 C C . LEU A 1 165 ? 12.458 -6.507 -22.422 1.00 98.31 165 LEU A C 1
ATOM 1217 O O . LEU A 1 165 ? 11.248 -6.525 -22.629 1.00 98.31 165 LEU A O 1
ATOM 1221 N N . TRP A 1 166 ? 13.340 -6.585 -23.421 1.00 98.25 166 TRP A N 1
ATOM 1222 C CA . TRP A 1 166 ? 12.935 -6.607 -24.833 1.00 98.25 166 TRP A CA 1
ATOM 1223 C C . TRP A 1 166 ? 12.679 -8.021 -25.345 1.00 98.25 166 TRP A C 1
ATOM 1225 O O . TRP A 1 166 ? 11.725 -8.244 -26.090 1.00 98.25 166 TRP A O 1
ATOM 1235 N N . PHE A 1 167 ? 13.502 -8.989 -24.934 1.00 97.88 167 PHE A N 1
ATOM 1236 C CA . PHE A 1 167 ? 13.443 -10.352 -25.470 1.00 97.88 167 PHE A CA 1
ATOM 1237 C C . PHE A 1 167 ? 12.937 -11.385 -24.464 1.00 97.88 167 PHE A C 1
ATOM 1239 O O . PHE A 1 167 ? 12.663 -12.519 -24.858 1.00 97.88 167 PHE A O 1
ATOM 1246 N N . LYS A 1 168 ? 12.794 -11.025 -23.179 1.00 97.69 168 LYS A N 1
ATOM 1247 C CA . LYS A 1 168 ? 12.470 -11.960 -22.087 1.00 97.69 168 LYS A CA 1
ATOM 1248 C C . LYS A 1 168 ? 13.454 -13.128 -22.025 1.00 97.69 168 LYS A C 1
ATOM 1250 O O . LYS A 1 168 ? 13.066 -14.279 -21.818 1.00 97.69 168 LYS A O 1
ATOM 1255 N N . ARG A 1 169 ? 14.741 -12.845 -22.261 1.00 97.25 169 ARG A N 1
ATOM 1256 C CA . ARG A 1 169 ? 15.820 -13.839 -22.271 1.00 97.25 169 ARG A CA 1
ATOM 1257 C C . ARG A 1 169 ? 17.027 -13.340 -21.493 1.00 97.25 169 ARG A C 1
ATOM 1259 O O . ARG A 1 169 ? 17.473 -12.212 -21.674 1.00 97.25 169 ARG A O 1
ATOM 1266 N N . ARG A 1 170 ? 17.627 -14.238 -20.711 1.00 96.81 170 ARG A N 1
ATOM 1267 C CA . ARG A 1 170 ? 18.989 -14.057 -20.210 1.00 96.81 170 ARG A CA 1
ATOM 1268 C C . ARG A 1 170 ? 19.958 -14.357 -21.352 1.00 96.81 170 ARG A C 1
ATOM 1270 O O . ARG A 1 170 ? 20.205 -15.518 -21.670 1.00 96.81 170 ARG A O 1
ATOM 1277 N N . LEU A 1 171 ? 20.437 -13.307 -22.008 1.00 97.50 171 LEU A N 1
ATOM 1278 C CA . LEU A 1 171 ? 21.394 -13.425 -23.103 1.00 97.50 171 LEU A CA 1
ATOM 1279 C C . LEU A 1 171 ? 22.787 -13.824 -22.577 1.00 97.50 171 LEU A C 1
ATOM 1281 O O . LEU A 1 171 ? 23.127 -13.493 -21.438 1.00 97.50 171 LEU A O 1
ATOM 1285 N N . PRO A 1 172 ? 23.605 -14.525 -23.382 1.00 97.81 172 PRO A N 1
ATOM 1286 C CA . PRO A 1 172 ? 24.993 -14.805 -23.026 1.00 97.81 172 PRO A CA 1
ATOM 1287 C C . PRO A 1 172 ? 25.825 -13.513 -22.982 1.00 97.81 172 PRO A C 1
ATOM 1289 O O . PRO A 1 172 ? 25.523 -12.551 -23.690 1.00 97.81 172 PRO A O 1
ATOM 1292 N N . ALA A 1 173 ? 26.911 -13.511 -22.203 1.00 97.31 173 ALA A N 1
ATOM 1293 C CA . ALA A 1 173 ? 27.724 -12.316 -21.939 1.00 97.31 173 ALA A CA 1
ATOM 1294 C C . ALA A 1 173 ? 28.271 -11.630 -23.208 1.00 97.31 173 ALA A C 1
ATOM 1296 O O . ALA A 1 173 ? 28.346 -10.407 -23.278 1.00 97.31 173 ALA A O 1
ATOM 1297 N N . TYR A 1 174 ? 28.613 -12.394 -24.251 1.00 97.81 174 TYR A N 1
ATOM 1298 C CA . TYR A 1 174 ? 29.063 -11.798 -25.515 1.00 97.81 174 TYR A CA 1
ATOM 1299 C C . TYR A 1 174 ? 27.941 -11.015 -26.217 1.00 97.81 174 TYR A C 1
ATOM 1301 O O . TYR A 1 174 ? 28.204 -9.997 -26.849 1.00 97.81 174 TYR A O 1
ATOM 1309 N N . ALA A 1 175 ? 26.687 -11.466 -26.098 1.00 98.12 175 ALA A N 1
ATOM 1310 C CA . ALA A 1 175 ? 25.537 -10.825 -26.726 1.00 98.12 175 ALA A CA 1
ATOM 1311 C C . ALA A 1 175 ? 25.099 -9.583 -25.942 1.00 98.12 175 ALA A C 1
ATOM 1313 O O . ALA A 1 175 ? 24.782 -8.563 -26.551 1.00 98.12 175 ALA A O 1
ATOM 1314 N N . THR A 1 176 ? 25.139 -9.630 -24.606 1.00 97.50 176 THR A N 1
ATOM 1315 C CA . THR A 1 176 ? 24.908 -8.433 -23.782 1.00 97.50 176 THR A CA 1
ATOM 1316 C C . THR A 1 176 ? 25.972 -7.377 -24.065 1.00 97.50 176 THR A C 1
ATOM 1318 O O . THR A 1 176 ? 25.632 -6.215 -24.285 1.00 97.50 176 THR A O 1
ATOM 1321 N N . LYS A 1 177 ? 27.244 -7.786 -24.180 1.00 98.12 177 LYS A N 1
ATOM 1322 C CA . LYS A 1 177 ? 28.331 -6.870 -24.530 1.00 98.12 177 LYS A CA 1
ATOM 1323 C C . LYS A 1 177 ? 28.191 -6.297 -25.934 1.00 98.12 177 LYS A C 1
ATOM 1325 O O . LYS A 1 177 ? 28.437 -5.112 -26.134 1.00 98.12 177 LYS A O 1
ATOM 1330 N N . PHE A 1 178 ? 27.761 -7.113 -26.891 1.00 98.44 178 PHE A N 1
ATOM 1331 C CA . PHE A 1 178 ? 27.481 -6.652 -28.245 1.00 98.44 178 PHE A CA 1
ATOM 1332 C C . PHE A 1 178 ? 26.385 -5.575 -28.267 1.00 98.44 178 PHE A C 1
ATOM 1334 O O . PHE A 1 178 ? 26.573 -4.548 -28.910 1.00 98.44 178 PHE A O 1
ATOM 1341 N N . ILE A 1 179 ? 25.291 -5.749 -27.514 1.00 98.44 179 ILE A N 1
ATOM 1342 C CA . ILE A 1 179 ? 24.239 -4.722 -27.385 1.00 98.44 179 ILE A CA 1
ATOM 1343 C C . ILE A 1 179 ? 24.821 -3.410 -26.843 1.00 98.44 179 ILE A C 1
ATOM 1345 O O . ILE A 1 179 ? 24.555 -2.348 -27.399 1.00 98.44 179 ILE A O 1
ATOM 1349 N N . GLU A 1 180 ? 25.653 -3.468 -25.801 1.00 98.38 180 GLU A N 1
ATOM 1350 C CA . GLU A 1 180 ? 26.322 -2.272 -25.273 1.00 98.38 180 GLU A CA 1
ATOM 1351 C C . GLU A 1 180 ? 27.228 -1.604 -26.314 1.00 98.38 180 GLU A C 1
ATOM 1353 O O . GLU A 1 180 ? 27.245 -0.381 -26.418 1.00 98.38 180 GLU A O 1
ATOM 1358 N N . MET A 1 181 ? 27.966 -2.386 -27.108 1.00 98.44 181 MET A N 1
ATOM 1359 C CA . MET A 1 181 ? 28.802 -1.854 -28.187 1.00 98.44 181 MET A CA 1
ATOM 1360 C C . MET A 1 181 ? 27.985 -1.148 -29.264 1.00 98.44 181 MET A C 1
ATOM 1362 O O . MET A 1 181 ? 28.399 -0.085 -29.724 1.00 98.44 181 MET A O 1
ATOM 1366 N N . VAL A 1 182 ? 26.824 -1.701 -29.627 1.00 98.31 182 VAL A N 1
ATOM 1367 C CA . VAL A 1 182 ? 25.892 -1.047 -30.552 1.00 98.31 182 VAL A CA 1
ATOM 1368 C C . VAL A 1 182 ? 25.440 0.295 -29.975 1.00 98.31 182 VAL A C 1
ATOM 1370 O O . VAL A 1 182 ? 25.568 1.305 -30.655 1.00 98.31 182 VAL A O 1
ATOM 1373 N N . LEU A 1 183 ? 25.022 0.342 -28.704 1.00 98.31 183 LEU A N 1
ATOM 1374 C CA . LEU A 1 183 ? 24.626 1.599 -28.053 1.00 98.31 183 LEU A CA 1
ATOM 1375 C C . LEU A 1 183 ? 25.754 2.642 -28.044 1.00 98.31 183 LEU A C 1
ATOM 1377 O O . LEU A 1 183 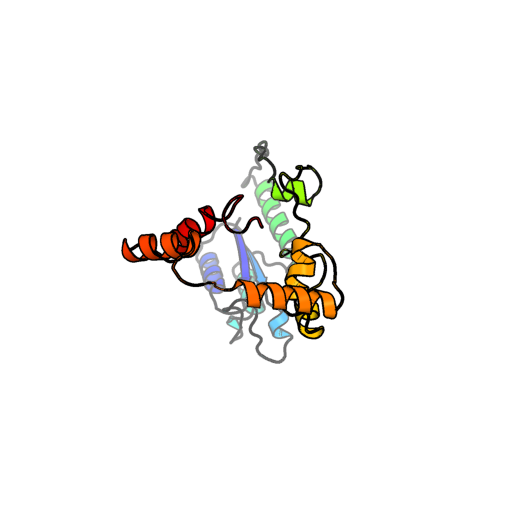? 25.490 3.823 -28.255 1.00 98.31 183 LEU A O 1
ATOM 1381 N N . MET A 1 184 ? 27.001 2.216 -27.816 1.00 98.38 184 MET A N 1
ATOM 1382 C CA . MET A 1 184 ? 28.162 3.111 -27.805 1.00 98.38 184 MET A CA 1
ATOM 1383 C C . MET A 1 184 ? 28.470 3.689 -29.192 1.00 98.38 184 MET A C 1
ATOM 1385 O O . MET A 1 184 ? 28.715 4.887 -29.301 1.00 98.38 184 MET A O 1
ATOM 1389 N N . VAL A 1 185 ? 28.452 2.872 -30.252 1.00 98.00 185 VAL A N 1
ATOM 1390 C CA . VAL A 1 185 ? 28.773 3.350 -31.611 1.00 98.00 185 VAL A CA 1
ATOM 1391 C C . VAL A 1 185 ? 27.653 4.202 -32.213 1.00 98.00 185 VAL A C 1
ATOM 1393 O O . VAL A 1 185 ? 27.929 5.082 -33.022 1.00 98.00 185 VAL A O 1
ATOM 1396 N N . THR A 1 186 ? 26.398 3.989 -31.803 1.00 97.62 186 THR A N 1
ATOM 1397 C CA . THR A 1 186 ? 25.246 4.778 -32.273 1.00 97.62 186 THR A CA 1
ATOM 1398 C C . THR A 1 186 ? 24.927 5.990 -31.396 1.00 97.62 186 THR A C 1
ATOM 1400 O O . THR A 1 186 ? 23.905 6.633 -31.621 1.00 97.62 186 THR A O 1
ATOM 1403 N N . ALA A 1 187 ? 25.738 6.285 -30.375 1.00 97.69 187 ALA A N 1
ATOM 1404 C CA . ALA A 1 187 ? 25.409 7.292 -29.365 1.00 97.69 187 ALA A CA 1
ATOM 1405 C C . ALA A 1 187 ? 25.227 8.705 -29.949 1.00 97.69 187 ALA A C 1
ATOM 1407 O O . ALA A 1 187 ? 24.293 9.406 -29.565 1.00 97.69 187 ALA A O 1
ATOM 1408 N N . ASP A 1 188 ? 26.095 9.115 -30.877 1.00 98.19 188 ASP A N 1
ATOM 1409 C CA . ASP A 1 188 ? 25.961 10.363 -31.630 1.00 98.19 188 ASP A CA 1
ATOM 1410 C C . ASP A 1 188 ? 26.759 10.297 -32.944 1.00 98.19 188 ASP A C 1
ATOM 1412 O O . ASP A 1 188 ? 27.765 9.596 -33.037 1.00 98.19 188 ASP A O 1
ATOM 1416 N N . HIS A 1 189 ? 26.320 11.046 -33.960 1.00 97.94 189 HIS A N 1
ATOM 1417 C CA . HIS A 1 189 ? 27.018 11.173 -35.248 1.00 97.94 189 HIS A CA 1
ATOM 1418 C C . HIS A 1 189 ? 27.080 12.643 -35.721 1.00 97.94 189 HIS A C 1
ATOM 1420 O O . HIS A 1 189 ? 27.108 12.950 -36.919 1.00 97.94 189 HIS A O 1
ATOM 1426 N N . GLY A 1 190 ? 27.107 13.573 -34.763 1.00 97.69 190 GLY A N 1
ATOM 1427 C CA . GLY A 1 190 ? 27.240 15.003 -34.999 1.00 97.69 190 GLY A CA 1
ATOM 1428 C C . GLY A 1 190 ? 25.924 15.728 -35.319 1.00 97.69 190 GLY A C 1
ATOM 1429 O O . GLY A 1 190 ? 24.900 15.123 -35.635 1.00 97.69 190 GLY A O 1
ATOM 1430 N N . PRO A 1 191 ? 25.936 17.073 -35.288 1.00 98.31 191 PRO A N 1
ATOM 1431 C CA . PRO A 1 191 ? 24.720 17.892 -35.256 1.00 98.31 191 PRO A CA 1
ATOM 1432 C C . PRO A 1 191 ? 24.019 18.067 -36.613 1.00 98.31 191 PRO A C 1
ATOM 1434 O O . PRO A 1 191 ? 22.962 18.693 -36.679 1.00 98.31 191 PRO A O 1
ATOM 1437 N N . ALA A 1 192 ? 24.613 17.575 -37.704 1.00 98.19 192 ALA A N 1
ATOM 1438 C CA . ALA A 1 192 ? 24.104 17.762 -39.065 1.00 98.19 192 ALA A CA 1
ATOM 1439 C C . ALA A 1 192 ? 23.030 16.738 -39.466 1.00 98.19 192 ALA A C 1
ATOM 1441 O O . ALA A 1 192 ? 22.339 16.934 -40.465 1.00 98.19 192 ALA A O 1
ATOM 1442 N N . VAL A 1 193 ? 22.888 15.644 -38.715 1.00 98.12 193 VAL A N 1
ATOM 1443 C CA . VAL A 1 193 ? 21.879 14.622 -39.001 1.00 98.12 193 VAL A CA 1
ATOM 1444 C C . VAL A 1 193 ? 20.480 15.097 -38.596 1.00 98.12 193 VAL A C 1
ATOM 1446 O O . VAL A 1 193 ? 20.334 15.907 -37.679 1.00 98.12 193 VAL A O 1
ATOM 1449 N N . SER A 1 194 ? 19.441 14.581 -39.260 1.00 97.75 194 SER A N 1
ATOM 1450 C CA . SER A 1 194 ? 18.060 15.074 -39.125 1.00 97.75 194 SER A CA 1
ATOM 1451 C C . SER A 1 194 ? 17.577 15.170 -37.673 1.00 97.75 194 SER A C 1
ATOM 1453 O O . SER A 1 194 ? 17.051 16.208 -37.274 1.00 97.75 194 SER A O 1
ATOM 1455 N N . GLY A 1 195 ? 17.800 14.130 -36.864 1.00 98.06 195 GLY A N 1
ATOM 1456 C CA . GLY A 1 195 ? 17.362 14.118 -35.465 1.00 98.06 195 GLY A CA 1
ATOM 1457 C C . GLY A 1 195 ? 18.098 15.124 -34.590 1.00 98.06 195 GLY A C 1
ATOM 1458 O O . GLY A 1 195 ? 17.458 15.884 -33.865 1.00 98.06 195 GLY A O 1
ATOM 1459 N N . ALA A 1 196 ? 19.428 15.180 -34.693 1.00 98.56 196 ALA A N 1
ATOM 1460 C CA . ALA A 1 196 ? 20.236 16.108 -33.908 1.00 98.56 196 ALA A CA 1
ATOM 1461 C C . ALA A 1 196 ? 19.892 17.567 -34.247 1.00 98.56 196 ALA A C 1
ATOM 1463 O O . ALA A 1 196 ? 19.693 18.380 -33.342 1.00 98.56 196 ALA A O 1
ATOM 1464 N N . HIS A 1 197 ? 19.731 17.882 -35.536 1.00 98.56 197 HIS A N 1
ATOM 1465 C CA . HIS A 1 197 ? 19.337 19.215 -35.982 1.00 98.56 197 HIS A CA 1
ATOM 1466 C C . HIS A 1 197 ? 17.981 19.638 -35.397 1.00 98.56 197 HIS A C 1
ATOM 1468 O O . HIS A 1 197 ? 17.871 20.722 -34.820 1.00 98.56 197 HIS A O 1
ATOM 1474 N N . ASN A 1 198 ? 16.967 18.768 -35.467 1.00 98.62 198 ASN A N 1
ATOM 1475 C CA . ASN A 1 198 ? 15.641 19.050 -34.914 1.00 98.62 198 ASN A CA 1
ATOM 1476 C C . ASN A 1 198 ? 15.672 19.255 -33.395 1.00 98.62 198 ASN A C 1
ATOM 1478 O O . ASN A 1 198 ? 15.056 20.204 -32.898 1.00 98.62 198 ASN A O 1
ATOM 1482 N N . THR A 1 199 ? 16.415 18.425 -32.658 1.00 98.75 199 THR A N 1
ATOM 1483 C CA . THR A 1 199 ? 16.602 18.594 -31.210 1.00 98.75 199 THR A CA 1
ATOM 1484 C C . THR A 1 199 ? 17.228 19.950 -30.893 1.00 98.75 199 THR A C 1
ATOM 1486 O O . THR A 1 199 ? 16.721 20.674 -30.038 1.00 98.75 199 THR A O 1
ATOM 1489 N N . ILE A 1 200 ? 18.288 20.335 -31.612 1.00 98.75 200 ILE A N 1
ATOM 1490 C CA . ILE A 1 200 ? 18.994 21.607 -31.402 1.00 98.75 200 ILE A CA 1
ATOM 1491 C C . ILE A 1 200 ? 18.086 22.799 -31.707 1.00 98.75 200 ILE A C 1
ATOM 1493 O O . ILE A 1 200 ? 18.019 23.730 -30.906 1.00 98.75 200 ILE A O 1
ATOM 1497 N N . VAL A 1 201 ? 17.372 22.788 -32.836 1.00 98.75 201 VAL A N 1
ATOM 1498 C CA . VAL A 1 201 ? 16.428 23.861 -33.197 1.00 98.75 201 VAL A CA 1
ATOM 1499 C C . VAL A 1 201 ? 15.344 24.001 -32.130 1.00 98.75 201 VAL A C 1
ATOM 1501 O O . VAL A 1 201 ? 15.052 25.111 -31.689 1.00 98.75 201 VAL A O 1
ATOM 1504 N N . THR A 1 202 ? 14.794 22.878 -31.666 1.00 98.44 202 THR A N 1
ATOM 1505 C CA . THR A 1 202 ? 13.733 22.855 -30.651 1.00 98.44 202 THR A CA 1
ATOM 1506 C C . THR A 1 202 ? 14.239 23.369 -29.300 1.00 98.44 202 THR A C 1
ATOM 1508 O O . THR A 1 202 ? 13.586 24.209 -28.680 1.00 98.44 202 THR A O 1
ATOM 1511 N N . ALA A 1 203 ? 15.441 22.967 -28.883 1.00 98.62 203 ALA A N 1
ATOM 1512 C CA . ALA A 1 203 ? 16.077 23.474 -27.669 1.00 98.62 203 ALA A CA 1
ATOM 1513 C C . ALA A 1 203 ? 16.369 24.981 -27.772 1.00 98.62 203 ALA A C 1
ATOM 1515 O O . ALA A 1 203 ? 16.087 25.740 -26.845 1.00 98.62 203 ALA A O 1
ATOM 1516 N N . ARG A 1 204 ? 16.859 25.451 -28.929 1.00 98.44 204 ARG A N 1
ATOM 1517 C CA . ARG A 1 204 ? 17.084 26.884 -29.197 1.00 98.44 204 ARG A CA 1
ATOM 1518 C C . ARG A 1 204 ? 15.794 27.699 -29.252 1.00 98.44 204 ARG A C 1
ATOM 1520 O O . ARG A 1 204 ? 15.844 28.900 -29.012 1.00 98.44 204 ARG A O 1
ATOM 1527 N N . ALA A 1 205 ? 14.657 27.062 -29.514 1.00 98.50 205 ALA A N 1
ATOM 1528 C CA . ALA A 1 205 ? 13.335 27.666 -29.384 1.00 98.50 205 ALA A CA 1
ATOM 1529 C C . ALA A 1 205 ? 12.843 27.742 -27.920 1.00 98.50 205 ALA A C 1
ATOM 1531 O O . ALA A 1 205 ? 11.687 28.085 -27.680 1.00 98.50 205 ALA A O 1
ATOM 1532 N N . GLY A 1 206 ? 13.694 27.423 -26.935 1.00 98.00 206 GLY A N 1
ATOM 1533 C CA . GLY A 1 206 ? 13.381 27.527 -25.507 1.00 98.00 206 GLY A CA 1
ATOM 1534 C C . GLY A 1 206 ? 12.514 26.387 -24.974 1.00 98.00 206 GLY A C 1
ATOM 1535 O O . GLY A 1 206 ? 11.825 26.557 -23.969 1.00 98.00 206 GLY A O 1
ATOM 1536 N N . LYS A 1 207 ? 12.494 25.236 -25.655 1.00 98.62 207 LYS A N 1
ATOM 1537 C CA . LYS A 1 207 ? 11.746 24.053 -25.212 1.00 98.62 207 LYS A CA 1
ATOM 1538 C C . LYS A 1 207 ? 12.551 23.225 -24.212 1.00 98.62 207 LYS A C 1
ATOM 1540 O O . LYS A 1 207 ? 13.778 23.243 -24.205 1.00 98.62 207 LYS A O 1
ATOM 1545 N N . ASP A 1 208 ? 11.835 22.477 -23.377 1.00 98.38 208 ASP A N 1
ATOM 1546 C CA . ASP A 1 208 ? 12.418 21.578 -22.383 1.00 98.38 208 ASP A CA 1
ATOM 1547 C C . ASP A 1 208 ? 13.117 20.359 -23.019 1.00 98.38 208 ASP A C 1
ATOM 1549 O O . ASP A 1 208 ? 13.031 20.120 -24.230 1.00 98.38 208 ASP A O 1
ATOM 1553 N N . LEU A 1 209 ? 13.809 19.577 -22.183 1.00 98.50 209 LEU A N 1
ATOM 1554 C CA . LEU A 1 209 ? 14.577 18.402 -22.599 1.00 98.50 209 LEU A CA 1
ATOM 1555 C C . LEU A 1 209 ? 13.709 17.353 -23.298 1.00 98.50 209 LEU A C 1
ATOM 1557 O O . LEU A 1 209 ? 14.113 16.854 -24.345 1.00 98.50 209 LEU A O 1
ATOM 1561 N N . ILE A 1 210 ? 12.528 17.031 -22.758 1.00 98.44 210 ILE A N 1
ATOM 1562 C CA . ILE A 1 210 ? 11.653 15.989 -23.315 1.00 98.44 210 ILE A CA 1
ATOM 1563 C C . ILE A 1 210 ? 11.105 16.446 -24.663 1.00 98.44 210 ILE A C 1
ATOM 1565 O O . ILE A 1 210 ? 11.207 15.713 -25.644 1.00 98.44 210 ILE A O 1
ATOM 1569 N N . SER A 1 211 ? 10.598 17.678 -24.739 1.00 98.50 211 SER A N 1
ATOM 1570 C CA . SER A 1 211 ? 10.117 18.274 -25.987 1.00 98.50 211 SER A CA 1
ATOM 1571 C C . SER A 1 211 ? 11.205 18.296 -27.065 1.00 98.50 211 SER A C 1
ATOM 1573 O O . SER A 1 211 ? 10.951 17.931 -28.213 1.00 98.50 211 SER A O 1
ATOM 1575 N N . SER A 1 212 ? 12.425 18.700 -26.702 1.00 98.69 212 SER A N 1
ATOM 1576 C CA . SER A 1 212 ? 13.551 18.781 -27.636 1.00 98.69 212 SER A CA 1
ATOM 1577 C C . SER A 1 212 ? 14.003 17.397 -28.099 1.00 98.69 212 SER A C 1
ATOM 1579 O O . SER A 1 212 ? 14.159 17.182 -29.298 1.00 98.69 212 SER A O 1
ATOM 1581 N N . LEU A 1 213 ? 14.139 16.444 -27.172 1.00 98.56 213 LEU A N 1
ATOM 1582 C CA . LEU A 1 213 ? 14.511 15.061 -27.467 1.00 98.56 213 LEU A CA 1
ATOM 1583 C C . LEU A 1 213 ? 13.487 14.386 -28.387 1.00 98.56 213 LEU A C 1
ATOM 1585 O O . LEU A 1 213 ? 13.862 13.818 -29.410 1.00 98.56 213 LEU A O 1
ATOM 1589 N N . VAL A 1 214 ? 12.194 14.464 -28.056 1.00 98.56 214 VAL A N 1
ATOM 1590 C CA . VAL A 1 214 ? 11.124 13.835 -28.847 1.00 98.56 214 VAL A CA 1
ATOM 1591 C C . VAL A 1 214 ? 11.043 14.449 -30.245 1.00 98.56 214 VAL A C 1
ATOM 1593 O O . VAL A 1 214 ? 10.885 13.711 -31.213 1.00 98.56 214 VAL A O 1
ATOM 1596 N N . SER A 1 215 ? 11.221 15.768 -30.379 1.00 98.62 215 SER A N 1
ATOM 1597 C CA . SER A 1 215 ? 11.266 16.442 -31.686 1.00 98.62 215 SER A CA 1
ATOM 1598 C C . SER A 1 215 ? 12.339 15.854 -32.615 1.00 98.62 215 SER A C 1
ATOM 1600 O O . SER A 1 215 ? 12.080 15.623 -33.798 1.00 98.62 215 SER A O 1
ATOM 1602 N N . GLY A 1 216 ? 13.525 15.541 -32.080 1.00 98.44 216 GLY A N 1
ATOM 1603 C CA . GLY A 1 216 ? 14.562 14.822 -32.819 1.00 98.44 216 GLY A CA 1
ATOM 1604 C C . GLY A 1 216 ? 14.227 13.351 -33.066 1.00 98.44 216 GLY A C 1
ATOM 1605 O O . GLY A 1 216 ? 14.367 12.877 -34.194 1.00 98.44 216 GLY A O 1
ATOM 1606 N N . LEU A 1 217 ? 13.746 12.626 -32.051 1.00 98.44 217 LEU A N 1
ATOM 1607 C CA . LEU A 1 217 ? 13.409 11.199 -32.162 1.00 98.44 217 LEU A CA 1
ATOM 1608 C C . LEU A 1 217 ? 12.308 10.923 -33.194 1.00 98.44 217 LEU A C 1
ATOM 1610 O O . LEU A 1 217 ? 12.362 9.903 -33.869 1.00 98.44 217 LEU A O 1
ATOM 1614 N N . MET A 1 218 ? 11.354 11.839 -33.383 1.00 98.25 218 MET A N 1
ATOM 1615 C CA . MET A 1 218 ? 10.302 11.715 -34.406 1.00 98.25 218 MET A CA 1
ATOM 1616 C C . MET A 1 218 ? 10.826 11.790 -35.848 1.00 98.25 218 MET A C 1
ATOM 1618 O O . MET A 1 218 ? 10.076 11.530 -36.786 1.00 98.25 218 MET A O 1
ATOM 1622 N N . THR A 1 219 ? 12.105 12.123 -36.046 1.00 98.25 219 THR A N 1
ATOM 1623 C CA . THR A 1 219 ? 12.754 12.022 -37.361 1.00 98.25 219 THR A CA 1
ATOM 1624 C C . THR A 1 219 ? 13.301 10.624 -37.650 1.00 98.25 219 THR A C 1
ATOM 1626 O O . THR A 1 219 ? 13.570 10.313 -38.812 1.00 98.25 219 THR A O 1
ATOM 1629 N N . VAL A 1 220 ? 13.476 9.784 -36.621 1.00 98.00 220 VAL A N 1
ATOM 1630 C CA . VAL A 1 220 ? 13.994 8.420 -36.767 1.00 98.00 220 VAL A CA 1
ATOM 1631 C C . VAL A 1 220 ? 12.937 7.558 -37.454 1.00 98.00 220 VAL A C 1
ATOM 1633 O O . VAL A 1 220 ? 11.800 7.454 -37.000 1.00 98.00 220 VAL A O 1
ATOM 1636 N N . GLY A 1 221 ? 13.303 6.951 -38.579 1.00 96.81 221 GLY A N 1
ATOM 1637 C CA . GLY A 1 221 ? 12.383 6.238 -39.455 1.00 96.81 221 GLY A CA 1
ATOM 1638 C C . GLY A 1 221 ? 13.050 5.792 -40.762 1.00 96.81 221 GLY A C 1
ATOM 1639 O O . GLY A 1 221 ? 14.267 5.617 -40.807 1.00 96.81 221 GLY A O 1
ATOM 1640 N N . PRO A 1 222 ? 12.294 5.639 -41.868 1.00 96.62 222 PRO A N 1
ATOM 1641 C CA . PRO A 1 222 ? 12.790 4.978 -43.082 1.00 96.62 222 PRO A CA 1
ATOM 1642 C C . PRO A 1 222 ? 14.027 5.609 -43.740 1.00 96.62 222 PRO A C 1
ATOM 1644 O O . PRO A 1 222 ? 14.752 4.923 -44.448 1.00 96.62 222 PRO A O 1
ATOM 1647 N N . ARG A 1 223 ? 14.254 6.919 -43.562 1.00 96.19 223 ARG A N 1
ATOM 1648 C CA . ARG A 1 223 ? 15.358 7.661 -44.208 1.00 96.19 223 ARG A CA 1
ATOM 1649 C C . ARG A 1 223 ? 16.461 8.105 -43.246 1.00 96.19 223 ARG A C 1
ATOM 1651 O O . ARG A 1 223 ? 17.494 8.581 -43.700 1.00 96.19 223 ARG A O 1
ATOM 1658 N N . PHE A 1 224 ? 16.240 7.978 -41.942 1.00 96.44 224 PHE A N 1
ATOM 1659 C CA . PHE A 1 224 ? 17.189 8.375 -40.907 1.00 96.44 224 PHE A CA 1
ATOM 1660 C C . PHE A 1 224 ? 17.104 7.366 -39.758 1.00 96.44 224 PHE A C 1
ATOM 1662 O O . PHE A 1 224 ? 16.081 7.282 -39.089 1.00 96.44 224 PHE A O 1
ATOM 1669 N N . GLY A 1 225 ? 18.154 6.563 -39.572 1.00 94.94 225 GLY A N 1
ATOM 1670 C CA . GLY A 1 225 ? 18.217 5.507 -38.550 1.00 94.94 225 GLY A CA 1
ATOM 1671 C C . GLY A 1 225 ? 17.550 4.172 -38.915 1.00 94.94 225 GLY A C 1
ATOM 1672 O O . GLY A 1 225 ? 17.602 3.250 -38.113 1.00 94.94 225 GLY A O 1
ATOM 1673 N N . GLY A 1 226 ? 16.933 4.048 -40.096 1.00 94.94 226 GLY A N 1
ATOM 1674 C CA . GLY A 1 226 ? 16.313 2.799 -40.566 1.00 94.94 226 GLY A CA 1
ATOM 1675 C C . GLY A 1 226 ? 17.215 1.871 -41.394 1.00 94.94 226 GLY A C 1
ATOM 1676 O O . GLY A 1 226 ? 16.716 0.853 -41.872 1.00 94.94 226 GLY A O 1
ATOM 1677 N N . ALA A 1 227 ? 18.479 2.251 -41.616 1.00 90.19 227 ALA A N 1
ATOM 1678 C CA . ALA A 1 227 ? 19.479 1.483 -42.370 1.00 90.19 227 ALA A CA 1
ATOM 1679 C C . ALA A 1 227 ? 20.342 0.594 -41.462 1.00 90.19 227 ALA A C 1
ATOM 1681 O O . ALA A 1 227 ? 20.323 0.822 -40.232 1.00 90.19 227 ALA A O 1
#

InterPro domains:
  IPR002020 Citrate synthase [PTHR23118] (1-227)
  IPR016102 Succinyl-CoA synthetase-like [G3DSA:3.40.50.261] (1-99)
  IPR017440 ATP-citrate lyase/succinyl-CoA ligase, active site [PS00399] (35-51)
  IPR036969 Citrate synthase superfamily [SSF48256] (2-227)

Foldseek 3Di:
DEEEEAEFADQVLVVVLVCLLVVVDPQAYAYFYPDQCCVVDPDWDDDPDNRRTHPDPNRHRVVSLVSCVVSPHRYDPDPVCSVVSVVVSVVVCVVVVVDDDDDDDDDDDDDDDPVVCVVVVVDDDDDPDDDQQWDDPDPAIDGNNHGPVNCVVVPLPPLQSCCRRVVVDRDDPVRSVVVVVVCVVVVDDDCPAQLNVQLVVCVVVVDDPVRSNVSSVVVCDDPGVVD

pLDDT: mean 96.32, std 3.01, range [83.56, 98.75]

Sequence (227 aa):
MMVLLGEVGGTDEFEVCRAIKNGVITKPLVAWCIGTCAKIFPFEVQFGHAGACATGESETAEAKNAALAHAGAIVPANFDQFGQAIRDTYNKLVASGALVPRPEPPIPAVPMDYAWAKKLGMIRKPANFISSITDDRGEELTYAGMPISSVFENELGVGGVLGLLWFKRRLPAYATKFIEMVLMVTADHGPAVSGAHNTIVTARAGKDLISSLVSGLMTVGPRFGGA

Secondary structure (DSSP, 8-state):
-EEEEEESSSSHHHHHHHHHHTTS--S-EEEEEE-GGGGGSSS----SSTT---SSGGGSHHHHHHHHHHHT-B--SSGGGHHHHHHHHHHHHHHTTS--PPPPPPPPP-PPPHHHHHHTTS-----S----SEE-SSSS-EETTEEHHHHHHTT-HHHHHHHHHHHSS---HHHHHHHHHHHHHTS---TTSHHHHHHHHHHHTT--HHHHHHHHHTT-BTTBB--

Organism: NCBI:txid74557

Radius of gyration: 37.88 Å; chains: 1; bounding box: 72×42×92 Å